Protein AF-A0AAE8SX79-F1 (afdb_monomer)

Sequence (247 aa):
MSHLAAHLEQISYSCEGINSLPFPPPKIFTNALLSNHDITSLLRDTEPHERALFSVPPPPPPPSAPQPSPSSTRPSTRRQTVFNVSSGEVTTGAPTSRAAPRRNAAVAAVLGGEMHERIQRGEGRGGEVDVEVLLQGAEKLCGVYELPGALRRVAELRRRRGEIEGRMEYFEEKVREQGEMLEAMNNDWKEDEYDDEGEGQEVEAGVVTEEQLRAEEEEVRELERRKRELQERLRAMEKDLGGLMYM

Solvent-accessible surface area (backbone atoms only — not comparable to full-atom values): 15422 Å² total; per-residue (Å²): 118,68,70,61,52,53,52,51,50,53,50,50,54,50,50,53,52,62,70,67,51,85,70,80,69,85,60,66,64,70,55,51,73,73,69,72,67,59,63,57,79,80,58,57,80,77,48,74,37,58,42,32,73,80,45,80,77,78,78,77,78,74,79,79,68,82,81,79,78,96,78,82,92,79,91,76,91,66,90,78,87,76,81,84,81,66,85,95,56,94,71,80,72,79,84,81,69,93,70,70,77,71,81,58,50,28,55,31,58,70,59,31,63,69,56,39,49,54,53,54,55,17,72,39,99,86,39,77,64,62,62,64,64,50,49,54,46,51,53,60,46,40,75,75,51,80,52,92,65,47,69,58,51,47,54,52,50,53,52,52,48,54,55,49,51,58,50,47,54,54,48,52,53,51,50,50,54,51,48,53,52,50,50,52,49,55,49,52,59,48,54,56,59,62,56,64,72,69,69,75,72,81,73,75,82,64,85,80,47,76,68,58,53,53,53,50,54,53,51,50,53,52,50,51,50,54,48,48,56,51,50,53,52,48,54,52,51,50,53,55,51,51,58,62,75,77,106

pLDDT: mean 75.36, std 19.37, range [35.72, 98.06]

Mean predicted aligned error: 20.22 Å

Foldseek 3Di:
DVVVVVVVVVVVVVVCVVVPPPDPPPDPPVCVVVPDDDVCNVDPDQDPLSCQVVDQPDDDDPPDDPDDDDDDDDDDPDDDPDPPDDDDDNDPPDDDDPPDRPPCSSLCRQLPVVLVVLQVQQPPDDRPHDVVSVLVSQVSCCVVPPDPCSVVVSVVVVVVVVVVVVVVVVVVVVVVVVVVVVVVVVVVVVVVVVVVVVPPPPPPPDPQDPVNVVVVVVVVVVVVVVVVVVVVVVVVVVVVVVVVVVD

Structure (mmCIF, N/CA/C/O backbone):
data_AF-A0AAE8SX79-F1
#
_entry.id   AF-A0AAE8SX79-F1
#
loop_
_atom_site.group_PDB
_atom_site.id
_atom_site.type_symbol
_atom_site.label_atom_id
_atom_site.label_alt_id
_atom_site.label_comp_id
_atom_site.label_asym_id
_atom_site.label_entity_id
_atom_site.label_seq_id
_atom_site.pdbx_PDB_ins_code
_atom_site.Cartn_x
_atom_site.Cartn_y
_atom_site.Cartn_z
_atom_site.occupancy
_atom_site.B_iso_or_equiv
_atom_site.auth_seq_id
_atom_site.auth_comp_id
_atom_site.auth_asym_id
_atom_site.auth_atom_id
_atom_site.pdbx_PDB_model_num
ATOM 1 N N . MET A 1 1 ? -77.046 -18.968 53.479 1.00 59.12 1 MET A N 1
ATOM 2 C CA . MET A 1 1 ? -76.234 -19.502 52.359 1.00 59.12 1 MET A CA 1
ATOM 3 C C . MET A 1 1 ? -76.039 -18.497 51.217 1.00 59.12 1 MET A C 1
ATOM 5 O O . MET A 1 1 ? -75.026 -18.597 50.545 1.00 59.12 1 MET A O 1
ATOM 9 N N . SER A 1 2 ? -76.914 -17.495 51.030 1.00 73.00 2 SER A N 1
ATOM 10 C CA . SER A 1 2 ? -76.753 -16.457 49.988 1.00 73.00 2 SER A CA 1
ATOM 11 C C . SER A 1 2 ? -75.565 -15.504 50.209 1.00 73.00 2 SER A C 1
ATOM 13 O O . SER A 1 2 ? -74.863 -15.186 49.260 1.00 73.00 2 SER A O 1
ATOM 15 N N . HIS A 1 3 ? -75.284 -15.094 51.453 1.00 81.81 3 HIS A N 1
ATOM 16 C CA . HIS A 1 3 ? -74.162 -14.187 51.755 1.00 81.81 3 HIS A CA 1
ATOM 17 C C . HIS A 1 3 ? -72.780 -14.792 51.466 1.00 81.81 3 HIS A C 1
ATOM 19 O O . HIS A 1 3 ? -71.887 -14.093 51.005 1.00 81.81 3 HIS A O 1
ATOM 25 N N . LEU A 1 4 ? -72.606 -16.099 51.694 1.00 89.75 4 LEU A N 1
ATOM 26 C CA . LEU A 1 4 ? -71.351 -16.791 51.386 1.00 89.75 4 LEU A CA 1
ATOM 27 C C . LEU A 1 4 ? -71.113 -16.859 49.872 1.00 89.75 4 LEU A C 1
ATOM 29 O O . LEU A 1 4 ? -69.997 -16.626 49.422 1.00 89.75 4 LEU A O 1
ATOM 33 N N . ALA A 1 5 ? -72.166 -17.130 49.095 1.00 90.19 5 ALA A N 1
ATOM 34 C CA . ALA A 1 5 ? -72.090 -17.157 47.638 1.00 90.19 5 ALA A CA 1
ATOM 35 C C . ALA A 1 5 ? -71.676 -15.790 47.066 1.00 90.19 5 ALA A C 1
ATOM 37 O O . ALA A 1 5 ? -70.766 -15.737 46.248 1.00 90.19 5 ALA A O 1
ATOM 38 N N . ALA A 1 6 ? -72.248 -14.693 47.577 1.00 90.50 6 ALA A N 1
ATOM 39 C CA . ALA A 1 6 ? -71.885 -13.337 47.157 1.00 90.50 6 ALA A CA 1
ATOM 40 C C . ALA A 1 6 ? -70.406 -12.998 47.436 1.00 90.50 6 ALA A C 1
ATOM 42 O O . ALA A 1 6 ? -69.738 -12.389 46.604 1.00 90.50 6 ALA A O 1
ATOM 43 N N . HIS A 1 7 ? -69.862 -13.421 48.583 1.00 92.94 7 HIS A N 1
ATOM 44 C CA . HIS A 1 7 ? -68.442 -13.213 48.884 1.00 92.94 7 HIS A CA 1
ATOM 45 C C . HIS A 1 7 ? -67.520 -14.060 48.002 1.00 92.94 7 HIS A C 1
ATOM 47 O O . HIS A 1 7 ? -66.479 -13.568 47.571 1.00 92.94 7 HIS A O 1
ATOM 53 N N . LEU A 1 8 ? -67.893 -15.305 47.700 1.00 94.12 8 LEU A N 1
ATOM 54 C CA . LEU A 1 8 ? -67.122 -16.154 46.787 1.00 94.12 8 LEU A CA 1
ATOM 55 C C . LEU A 1 8 ? -67.129 -15.601 45.358 1.00 94.12 8 LEU A C 1
ATOM 57 O O . LEU A 1 8 ? -66.086 -15.581 44.707 1.00 94.12 8 LEU A O 1
ATOM 61 N 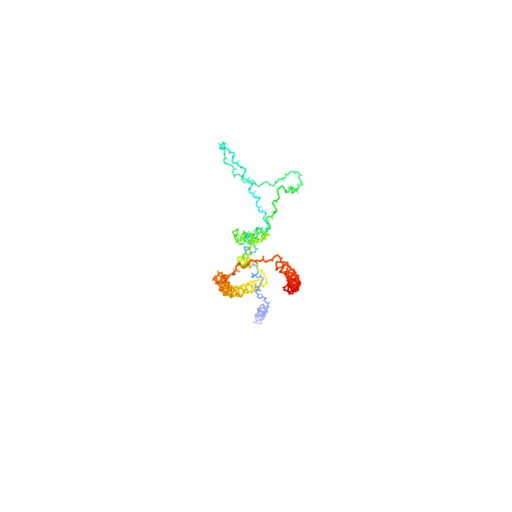N . GLU A 1 9 ? -68.269 -15.084 44.905 1.00 93.62 9 GLU A N 1
ATOM 62 C CA . GLU A 1 9 ? -68.398 -14.418 43.610 1.00 93.62 9 GLU A CA 1
ATOM 63 C C . GLU A 1 9 ? -67.521 -13.157 43.551 1.00 93.62 9 GLU A C 1
ATOM 65 O O . GLU A 1 9 ? -66.731 -12.994 42.621 1.00 93.62 9 GLU A O 1
ATOM 70 N N . GLN A 1 10 ? -67.529 -12.331 44.602 1.00 94.62 10 GLN A N 1
ATOM 71 C CA . GLN A 1 10 ? -66.673 -11.145 44.694 1.00 94.62 10 GLN A CA 1
ATOM 72 C C . GLN A 1 10 ? -65.171 -11.479 44.710 1.00 94.62 10 GLN A C 1
ATOM 74 O O . GLN A 1 10 ? -64.371 -10.773 44.087 1.00 94.62 10 GLN A O 1
ATOM 79 N N . ILE A 1 11 ? -64.772 -12.557 45.392 1.00 94.56 11 ILE A N 1
ATOM 80 C CA . ILE A 1 11 ? -63.385 -13.043 45.385 1.00 94.56 11 ILE A CA 1
ATOM 81 C C . ILE A 1 11 ? -63.000 -13.523 43.983 1.00 94.56 11 ILE A C 1
ATOM 83 O O . ILE A 1 11 ? -61.919 -13.177 43.504 1.00 94.56 11 ILE A O 1
ATOM 87 N N . SER A 1 12 ? -63.882 -14.266 43.307 1.00 94.94 12 SER A N 1
ATOM 88 C CA . SER A 1 12 ? -63.628 -14.752 41.946 1.00 94.94 12 SER A CA 1
ATOM 89 C C . SER A 1 12 ? -63.461 -13.601 40.952 1.00 94.94 12 SER A C 1
ATOM 91 O O . SER A 1 12 ? -62.469 -13.565 40.225 1.00 94.94 12 SER A O 1
ATOM 93 N N . TYR A 1 13 ? -64.335 -12.593 41.030 1.00 95.06 13 TYR A N 1
ATOM 94 C CA . TYR A 1 13 ? -64.279 -11.395 40.198 1.00 95.06 13 TYR A CA 1
ATOM 95 C C . TYR A 1 13 ? -62.992 -10.593 40.441 1.00 95.06 13 TYR A C 1
ATOM 97 O O . TYR A 1 13 ? -62.365 -10.092 39.510 1.00 95.06 13 TYR A O 1
ATOM 105 N N . SER A 1 14 ? -62.549 -10.514 41.698 1.00 93.56 14 SER A N 1
ATOM 106 C CA . SER A 1 14 ? -61.302 -9.830 42.058 1.00 93.56 14 SER A CA 1
ATOM 107 C C . SER A 1 14 ? -60.067 -10.595 41.568 1.00 93.56 14 SER A C 1
ATOM 109 O O . SER A 1 14 ? -59.122 -9.977 41.086 1.00 93.56 14 SER A O 1
ATOM 111 N N . CYS A 1 15 ? -60.067 -11.931 41.646 1.00 94.12 15 CYS A N 1
ATOM 112 C CA . CYS A 1 15 ? -58.987 -12.771 41.114 1.00 94.12 15 CYS A CA 1
ATOM 113 C C . CYS A 1 15 ? -58.870 -12.666 39.591 1.00 94.12 15 CYS A C 1
ATOM 115 O O . CYS A 1 15 ? -57.763 -12.537 39.073 1.00 94.12 15 CYS A O 1
ATOM 117 N N . GLU A 1 16 ? -59.992 -12.695 38.874 1.00 93.62 16 GLU A N 1
ATOM 118 C CA . GLU A 1 16 ? -60.006 -12.536 37.419 1.00 93.62 16 GLU A CA 1
ATOM 119 C C . GLU A 1 16 ? -59.581 -11.117 37.013 1.00 93.62 16 GLU A C 1
ATOM 121 O O . GLU A 1 16 ? -58.775 -10.944 36.097 1.00 93.62 16 GLU A O 1
ATOM 126 N N . GLY A 1 17 ? -60.001 -10.102 37.775 1.00 93.88 17 GLY A N 1
ATOM 127 C CA . GLY A 1 17 ? -59.513 -8.732 37.639 1.00 93.88 17 GLY A CA 1
ATOM 128 C C . GLY A 1 17 ? -57.995 -8.624 37.811 1.00 93.88 17 GLY A C 1
ATOM 129 O O . GLY A 1 17 ? -57.333 -8.047 36.959 1.00 93.88 17 GLY A O 1
ATOM 130 N N . ILE A 1 18 ? -57.421 -9.224 38.859 1.00 90.75 18 ILE A N 1
ATOM 131 C CA . ILE A 1 18 ? -55.971 -9.167 39.123 1.00 90.75 18 ILE A CA 1
ATOM 132 C C . ILE A 1 18 ? -55.174 -9.948 38.070 1.00 90.75 18 ILE A C 1
ATOM 134 O O . ILE A 1 18 ? -54.132 -9.470 37.624 1.00 90.75 18 ILE A O 1
ATOM 138 N N . ASN A 1 19 ? -55.661 -11.115 37.642 1.00 89.88 19 ASN A N 1
ATOM 139 C CA . ASN A 1 19 ? -54.987 -11.929 36.626 1.00 89.88 19 ASN A CA 1
ATOM 140 C C . ASN A 1 19 ? -55.077 -11.330 35.217 1.00 89.88 19 ASN A C 1
ATOM 142 O O . ASN A 1 19 ? -54.188 -11.560 34.402 1.00 89.88 19 ASN A O 1
ATOM 146 N N . SER A 1 20 ? -56.139 -10.577 34.919 1.00 90.38 20 SER A N 1
ATOM 147 C CA . SER A 1 20 ? -56.319 -9.908 33.623 1.00 90.38 20 SER A CA 1
ATOM 148 C C . SER A 1 20 ? -55.603 -8.559 33.528 1.00 90.38 20 SER A C 1
ATOM 150 O O . SER A 1 20 ? -55.552 -7.978 32.440 1.00 90.38 20 SER A O 1
ATOM 152 N N . LEU A 1 21 ? -55.018 -8.060 34.627 1.00 89.25 21 LEU A N 1
ATOM 153 C CA . LEU A 1 21 ? -54.196 -6.856 34.584 1.00 89.25 21 LEU A CA 1
ATOM 154 C C . LEU A 1 21 ? -52.996 -7.090 33.652 1.00 89.25 21 LEU A C 1
ATOM 156 O O . LEU A 1 21 ? -52.201 -8.005 33.885 1.00 89.25 21 LEU A O 1
ATOM 160 N N . PRO A 1 22 ? -52.822 -6.260 32.609 1.00 85.31 22 PRO A N 1
ATOM 161 C CA . PRO A 1 22 ? -51.704 -6.384 31.690 1.00 85.31 22 PRO A CA 1
ATOM 162 C C . PRO A 1 22 ? -50.429 -5.891 32.379 1.00 85.31 22 PRO A C 1
ATOM 164 O O . PRO A 1 22 ? -50.017 -4.740 32.223 1.00 85.31 22 PRO A O 1
ATOM 167 N N . PHE A 1 23 ? -49.792 -6.765 33.157 1.00 82.88 23 PHE A N 1
ATOM 168 C CA . PHE A 1 23 ? -48.452 -6.508 33.659 1.00 82.88 23 PHE A CA 1
ATOM 169 C C . PHE A 1 23 ? -47.477 -6.578 32.482 1.00 82.88 23 PHE A C 1
ATOM 171 O O . PHE A 1 23 ? -47.365 -7.629 31.845 1.00 82.88 23 PHE A O 1
ATOM 178 N N . PRO A 1 24 ? -46.773 -5.480 32.153 1.00 78.19 24 PRO A N 1
ATOM 179 C CA . PRO A 1 24 ? -45.772 -5.530 31.106 1.00 78.19 24 PRO A CA 1
ATOM 180 C C . PRO A 1 24 ? -44.694 -6.536 31.536 1.00 78.19 24 PRO A C 1
ATOM 182 O O . PRO A 1 24 ? -44.108 -6.358 32.609 1.00 78.19 24 PRO A O 1
ATOM 185 N N . PRO A 1 25 ? -44.421 -7.590 30.743 1.00 77.00 25 PRO A N 1
ATOM 186 C CA . PRO A 1 25 ? -43.339 -8.510 31.056 1.00 77.00 25 PRO A CA 1
ATOM 187 C C . PRO A 1 25 ? -42.023 -7.726 31.137 1.00 77.00 25 PRO A C 1
ATOM 189 O O . PRO A 1 25 ? -41.903 -6.665 30.506 1.00 77.00 25 PRO A O 1
ATOM 192 N N . PRO A 1 26 ? -41.030 -8.216 31.899 1.00 72.81 26 PRO A N 1
ATOM 193 C CA . PRO A 1 26 ? -39.744 -7.545 32.013 1.00 72.81 26 PRO A CA 1
ATOM 194 C C . PRO A 1 26 ? -39.183 -7.290 30.611 1.00 72.81 26 PRO A C 1
ATOM 196 O O . PRO A 1 26 ? -38.869 -8.215 29.862 1.00 72.81 26 PRO A O 1
ATOM 199 N N . LYS A 1 27 ? -39.109 -6.009 30.233 1.00 68.00 27 LYS A N 1
ATOM 200 C CA . LYS A 1 27 ? -38.608 -5.598 28.923 1.00 68.00 27 LYS A CA 1
ATOM 201 C C . LYS A 1 27 ? -37.127 -5.956 28.863 1.00 68.00 27 LYS A C 1
ATOM 203 O O . LYS A 1 27 ? -36.316 -5.388 29.596 1.00 68.00 27 LYS A O 1
ATOM 208 N N . ILE A 1 28 ? -36.805 -6.893 27.975 1.00 64.25 28 ILE A N 1
ATOM 209 C CA . ILE A 1 28 ? -35.481 -7.506 27.793 1.00 64.25 28 ILE A CA 1
ATOM 210 C C . ILE A 1 28 ? -34.380 -6.438 27.676 1.00 64.25 28 ILE A C 1
ATOM 212 O O . ILE A 1 28 ? -33.298 -6.595 28.229 1.00 64.25 28 ILE A O 1
ATOM 216 N N . PHE A 1 29 ? -34.679 -5.304 27.038 1.00 54.69 29 PHE A N 1
ATOM 217 C CA . PHE A 1 29 ? -33.693 -4.265 26.746 1.00 54.69 29 PHE A CA 1
ATOM 218 C C . PHE A 1 29 ? -33.236 -3.454 27.966 1.00 54.69 29 PHE A C 1
ATOM 220 O O . PHE A 1 29 ? -32.054 -3.145 28.070 1.00 54.69 29 PHE A O 1
ATOM 227 N N . THR A 1 30 ? -34.121 -3.135 28.917 1.00 58.03 30 THR A N 1
ATOM 228 C CA . THR A 1 30 ? -33.761 -2.287 30.072 1.00 58.03 30 THR A CA 1
ATOM 229 C C . THR A 1 30 ? -32.885 -3.006 31.097 1.00 58.03 30 THR A C 1
ATOM 231 O O . THR A 1 30 ? -31.986 -2.387 31.653 1.00 58.03 30 THR A O 1
ATOM 234 N N . ASN A 1 31 ? -33.095 -4.311 31.309 1.00 54.28 31 ASN A N 1
ATOM 235 C CA . ASN A 1 31 ? -32.227 -5.105 32.187 1.00 54.28 31 ASN A CA 1
ATOM 236 C C . ASN A 1 31 ? -30.945 -5.564 31.476 1.00 54.28 31 ASN A C 1
ATOM 238 O O . ASN A 1 31 ? -29.902 -5.627 32.113 1.00 54.28 31 ASN A O 1
ATOM 242 N N . ALA A 1 32 ? -30.972 -5.833 30.164 1.00 57.31 32 ALA A N 1
ATOM 243 C CA . ALA A 1 32 ? -29.773 -6.258 29.436 1.00 57.31 32 ALA A CA 1
ATOM 244 C C . ALA A 1 32 ? -28.730 -5.137 29.276 1.00 57.31 32 ALA A C 1
ATOM 246 O O . ALA A 1 32 ? -27.542 -5.405 29.437 1.00 57.31 32 ALA A O 1
ATOM 247 N N . LEU A 1 33 ? -29.163 -3.889 29.037 1.00 55.53 33 LEU A N 1
ATOM 248 C CA . LEU A 1 33 ? -28.267 -2.725 28.917 1.00 55.53 33 LEU A CA 1
ATOM 249 C C . LEU A 1 33 ? -27.561 -2.359 30.231 1.00 55.53 33 LEU A C 1
ATOM 251 O O . LEU A 1 33 ? -26.496 -1.752 30.202 1.00 55.53 33 LEU A O 1
ATOM 255 N N . LEU A 1 34 ? -28.144 -2.715 31.380 1.00 58.06 34 LEU A N 1
ATOM 256 C CA . LEU A 1 34 ? -27.577 -2.422 32.701 1.00 58.06 34 LEU A CA 1
ATOM 257 C C . LEU A 1 34 ? -26.874 -3.628 33.346 1.00 58.06 34 LEU A C 1
ATOM 259 O O . LEU A 1 34 ? -26.153 -3.443 34.321 1.00 58.06 34 LEU A O 1
ATOM 263 N N . SER A 1 35 ? -27.073 -4.848 32.831 1.00 59.47 35 SER A N 1
ATOM 264 C CA . SER A 1 35 ? -26.588 -6.080 33.471 1.00 59.47 35 SER A CA 1
ATOM 265 C C . SER A 1 35 ? -25.294 -6.651 32.883 1.00 59.47 35 SER A C 1
ATOM 267 O O . SER A 1 35 ? -24.649 -7.412 33.594 1.00 59.47 35 SER A O 1
ATOM 269 N N . ASN A 1 36 ? -24.916 -6.363 31.628 1.00 59.34 36 ASN A N 1
ATOM 270 C CA . ASN A 1 36 ? -23.806 -7.077 30.963 1.00 59.34 36 ASN A CA 1
ATOM 271 C C . ASN A 1 36 ? -22.916 -6.184 30.083 1.00 59.34 36 ASN A C 1
ATOM 273 O O . ASN A 1 36 ? -22.538 -6.571 28.978 1.00 59.34 36 ASN A O 1
ATOM 277 N N . HIS A 1 37 ? -22.571 -4.986 30.544 1.00 58.22 37 HIS A N 1
ATOM 278 C CA . HIS A 1 37 ? -21.369 -4.333 30.034 1.00 58.22 37 HIS A CA 1
ATOM 279 C C . HIS A 1 37 ? -20.317 -4.427 31.125 1.00 58.22 37 HIS A C 1
ATOM 281 O O . HIS A 1 37 ? -20.379 -3.697 32.114 1.00 58.22 37 HIS A O 1
ATOM 287 N N . ASP A 1 38 ? -19.364 -5.345 30.961 1.00 60.38 38 ASP A N 1
ATOM 288 C CA . ASP A 1 38 ? -18.160 -5.320 31.778 1.00 60.38 38 ASP A CA 1
ATOM 289 C C . ASP A 1 38 ? -17.549 -3.926 31.619 1.00 60.38 38 ASP A C 1
ATOM 291 O O . ASP A 1 38 ? -17.307 -3.476 30.497 1.00 60.38 38 ASP A O 1
ATOM 295 N N . ILE A 1 39 ? -17.327 -3.213 32.725 1.00 64.19 39 ILE A N 1
ATOM 296 C CA . ILE A 1 39 ? -16.761 -1.852 32.715 1.00 64.19 39 ILE A CA 1
ATOM 297 C C . ILE A 1 39 ? -15.445 -1.815 31.922 1.00 64.19 39 ILE A C 1
ATOM 299 O O . ILE A 1 39 ? -15.135 -0.804 31.308 1.00 64.19 39 ILE A O 1
ATOM 303 N N . THR A 1 40 ? -14.720 -2.932 31.854 1.00 60.25 40 THR A N 1
ATOM 304 C CA . THR A 1 40 ? -13.499 -3.126 31.059 1.00 60.25 40 THR A CA 1
ATOM 305 C C . THR A 1 40 ? -13.716 -3.074 29.540 1.00 60.25 40 THR A C 1
ATOM 307 O O . THR A 1 40 ? -12.783 -2.750 28.813 1.00 60.25 40 THR A O 1
ATOM 310 N N . SER A 1 41 ? -14.925 -3.356 29.040 1.00 66.31 41 SER A N 1
ATOM 311 C CA . SER A 1 41 ? -15.281 -3.185 27.620 1.00 66.31 41 SER A CA 1
ATOM 312 C C . SER A 1 41 ? -15.507 -1.715 27.247 1.00 66.31 41 SER A C 1
ATOM 314 O O . SER A 1 41 ? -15.235 -1.316 26.118 1.00 66.31 41 SER A O 1
ATOM 316 N N . LEU A 1 42 ? -15.960 -0.899 28.205 1.00 69.12 42 LEU A N 1
ATOM 317 C CA . LEU A 1 42 ? -16.191 0.539 28.036 1.00 69.12 42 LEU A CA 1
ATOM 318 C C . LEU A 1 42 ? -14.939 1.370 28.365 1.00 69.12 42 LEU A C 1
ATOM 320 O O . LEU A 1 42 ? -14.636 2.351 27.692 1.00 69.12 42 LEU A O 1
ATOM 324 N N . LEU A 1 43 ? -14.209 0.960 29.401 1.00 71.38 43 LEU A N 1
ATOM 325 C CA . LEU A 1 43 ?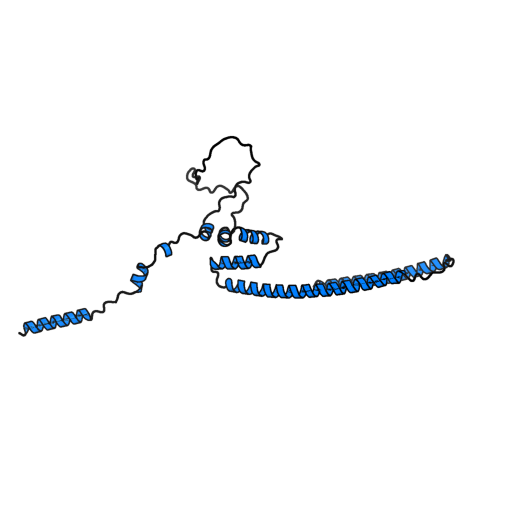 -12.944 1.515 29.864 1.00 71.38 43 LEU A CA 1
ATOM 326 C C . LEU A 1 43 ? -11.866 0.447 29.684 1.00 71.38 43 LEU A C 1
ATOM 328 O O . LEU A 1 43 ? -11.438 -0.201 30.641 1.00 71.38 43 LEU A O 1
ATOM 332 N N . ARG A 1 44 ? -11.448 0.245 28.435 1.00 78.00 44 ARG A N 1
ATOM 333 C CA . ARG A 1 44 ? -10.243 -0.532 28.146 1.00 78.00 44 ARG A CA 1
ATOM 334 C C . ARG A 1 44 ? -9.009 0.314 28.439 1.00 78.00 44 ARG A C 1
ATOM 336 O O . ARG A 1 44 ? -9.007 1.524 28.200 1.00 78.00 44 ARG A O 1
ATOM 343 N N . ASP A 1 45 ? -7.953 -0.323 28.934 1.00 80.19 45 ASP A N 1
ATOM 344 C CA . ASP A 1 45 ? -6.642 0.315 28.965 1.00 80.19 45 ASP A CA 1
ATOM 345 C C . ASP A 1 45 ? -6.263 0.737 27.545 1.00 80.19 45 ASP A C 1
ATOM 347 O O . ASP A 1 45 ? -6.426 -0.029 26.596 1.00 80.19 45 ASP A O 1
ATOM 351 N N . THR A 1 46 ? -5.736 1.954 27.409 1.00 81.19 46 THR A N 1
ATOM 352 C CA . THR A 1 46 ? -5.287 2.470 26.111 1.00 81.19 46 THR A CA 1
ATOM 353 C C . THR A 1 46 ? -4.237 1.545 25.512 1.00 81.19 46 THR A C 1
ATOM 355 O O . THR A 1 46 ? -3.260 1.187 26.186 1.00 81.19 46 THR A O 1
ATOM 358 N N . GLU A 1 47 ? -4.413 1.168 24.251 1.00 85.06 47 GLU A N 1
ATOM 359 C CA . GLU A 1 47 ? -3.453 0.320 23.547 1.00 85.06 47 GLU A CA 1
ATOM 360 C C . GLU A 1 47 ? -2.158 1.108 23.250 1.00 85.06 47 GLU A C 1
ATOM 362 O O . GLU A 1 47 ? -2.178 2.341 23.192 1.00 85.06 47 GLU A O 1
ATOM 367 N N . PRO A 1 48 ? -0.989 0.460 23.067 1.00 84.25 48 PRO A N 1
ATOM 368 C CA . PRO A 1 48 ? 0.288 1.163 22.883 1.00 84.25 48 PRO A CA 1
ATOM 369 C C . PRO A 1 48 ? 0.280 2.207 21.756 1.00 84.25 48 PRO A C 1
ATOM 371 O O . PRO A 1 48 ? 0.898 3.265 21.884 1.00 84.25 48 PRO A O 1
ATOM 374 N N . HIS A 1 49 ? -0.444 1.934 20.670 1.00 84.44 49 HIS A N 1
ATOM 375 C CA . HIS A 1 49 ? -0.583 2.854 19.546 1.00 84.44 49 HIS A CA 1
ATOM 376 C C . HIS A 1 49 ? -1.539 4.023 19.835 1.00 84.44 49 HIS A C 1
ATOM 378 O O . HIS A 1 49 ? -1.303 5.121 19.336 1.00 84.44 49 HIS A O 1
ATOM 384 N N . GLU A 1 50 ? -2.560 3.827 20.675 1.00 86.25 50 GLU A N 1
ATOM 385 C CA . GLU A 1 50 ? -3.447 4.896 21.155 1.00 86.25 50 GLU A CA 1
ATOM 386 C C . GLU A 1 50 ? -2.705 5.798 22.146 1.00 86.25 50 GLU A C 1
ATOM 388 O O . GLU A 1 50 ? -2.779 7.024 22.067 1.00 86.25 50 GLU A O 1
ATOM 393 N N . ARG A 1 51 ? -1.899 5.203 23.039 1.00 85.56 51 ARG A N 1
ATOM 394 C CA . ARG A 1 51 ? -1.017 5.948 23.953 1.00 85.56 51 ARG A CA 1
ATOM 395 C C . ARG A 1 51 ? -0.074 6.863 23.188 1.00 85.56 51 ARG A C 1
ATOM 397 O O . ARG A 1 51 ? 0.155 7.986 23.619 1.00 85.56 51 ARG A O 1
ATOM 404 N N . ALA A 1 52 ? 0.445 6.413 22.049 1.00 84.19 52 ALA A N 1
ATOM 405 C CA . ALA A 1 52 ? 1.347 7.197 21.214 1.00 84.19 52 ALA A CA 1
ATOM 406 C C . ALA A 1 52 ? 0.681 8.409 20.526 1.00 84.19 52 ALA A C 1
ATOM 408 O O . ALA A 1 52 ? 1.401 9.298 20.076 1.00 84.19 52 ALA A O 1
ATOM 409 N N . LEU A 1 53 ? -0.656 8.481 20.456 1.00 83.00 53 LEU A N 1
ATOM 410 C CA . LEU A 1 53 ? -1.367 9.669 19.956 1.00 83.00 53 LEU A CA 1
ATOM 411 C C . LEU A 1 53 ? -1.360 10.821 20.969 1.00 83.00 53 LEU A C 1
ATOM 413 O O . LEU A 1 53 ? -1.346 11.985 20.575 1.00 83.00 53 LEU A O 1
ATOM 417 N N . PHE A 1 54 ? -1.358 10.499 22.266 1.00 80.31 54 PHE A N 1
ATOM 418 C CA . PHE A 1 54 ? -1.500 11.478 23.352 1.00 80.31 54 PHE A CA 1
ATOM 419 C C . PHE A 1 54 ? -0.274 11.556 24.275 1.00 80.31 54 PHE A C 1
ATOM 421 O O . PHE A 1 54 ? -0.218 12.401 25.167 1.00 80.31 54 PHE A O 1
ATOM 428 N N . SER A 1 55 ? 0.721 10.691 24.068 1.00 76.81 55 SER A N 1
ATOM 429 C CA . SER A 1 55 ? 1.997 10.694 24.778 1.00 76.81 55 SER A CA 1
ATOM 430 C C . SER A 1 55 ? 3.085 11.301 23.901 1.00 76.81 55 SER A C 1
ATOM 432 O O . SER A 1 55 ? 3.288 10.896 22.758 1.00 76.81 55 SER A O 1
ATOM 434 N N . VAL A 1 56 ? 3.813 12.270 24.451 1.00 72.06 56 VAL A N 1
ATOM 435 C CA . VAL A 1 56 ? 4.988 12.837 23.790 1.00 72.06 56 VAL A CA 1
ATOM 436 C C . VAL A 1 56 ? 6.155 11.865 23.989 1.00 72.06 56 VAL A C 1
ATOM 438 O O . VAL A 1 56 ? 6.515 11.597 25.140 1.00 72.06 56 VAL A O 1
ATOM 441 N N . PRO A 1 57 ? 6.759 11.318 22.916 1.00 66.06 57 PRO A N 1
ATOM 442 C CA . PRO A 1 57 ? 7.915 10.445 23.057 1.00 66.06 57 PRO A CA 1
ATOM 443 C C . PRO A 1 57 ? 9.062 11.192 23.758 1.00 66.06 57 PRO A C 1
ATOM 445 O O . PRO A 1 57 ? 9.263 12.382 23.488 1.00 66.06 57 PRO A O 1
ATOM 448 N N . PRO A 1 58 ? 9.818 10.524 24.653 1.00 66.31 58 PRO A N 1
ATOM 449 C CA . PRO A 1 58 ? 10.931 11.159 25.347 1.00 66.31 58 PRO A CA 1
ATOM 450 C C . PRO A 1 58 ? 11.952 11.691 24.329 1.00 66.31 58 PRO A C 1
ATOM 452 O O . PRO A 1 58 ? 12.153 11.059 23.283 1.00 66.31 58 PRO A O 1
ATOM 455 N N . PRO A 1 59 ? 12.593 12.845 24.603 1.00 62.84 59 PRO A N 1
ATOM 456 C CA . PRO A 1 59 ? 13.608 13.384 23.712 1.00 62.84 59 PRO A CA 1
ATOM 457 C C . PRO A 1 59 ? 14.721 12.346 23.515 1.00 62.84 59 PRO A C 1
ATOM 459 O O . PRO A 1 59 ? 15.036 11.605 24.455 1.00 62.84 59 PRO A O 1
ATOM 462 N N . PRO A 1 60 ? 15.308 12.257 22.306 1.00 63.12 60 PRO A N 1
ATOM 463 C CA . PRO A 1 60 ? 16.423 11.354 22.074 1.00 63.12 60 PRO A CA 1
ATOM 464 C C . PRO A 1 60 ? 17.532 11.655 23.090 1.00 63.12 60 PRO A C 1
ATOM 466 O O . PRO A 1 60 ? 17.736 12.827 23.430 1.00 63.12 60 PRO A O 1
ATOM 469 N N . PRO A 1 61 ? 18.240 10.624 23.590 1.00 61.75 61 PRO A N 1
ATOM 470 C CA . PRO A 1 61 ? 19.384 10.861 24.451 1.00 61.75 61 PRO A CA 1
ATOM 471 C C . PRO A 1 61 ? 20.340 11.813 23.720 1.00 61.75 61 PRO A C 1
ATOM 473 O O . PRO A 1 61 ? 20.532 11.656 22.507 1.00 61.75 61 PRO A O 1
ATOM 476 N N . PRO A 1 62 ? 20.893 12.827 24.412 1.00 61.69 62 PRO A N 1
ATOM 477 C CA . PRO A 1 62 ? 21.850 13.731 23.793 1.00 61.69 62 PRO A CA 1
ATOM 478 C C . PRO A 1 62 ? 22.966 12.895 23.155 1.00 61.69 62 PRO A C 1
ATOM 480 O O . PRO A 1 62 ? 23.351 11.877 23.741 1.00 61.69 62 PRO A O 1
ATOM 483 N N . PRO A 1 63 ? 23.464 13.278 21.962 1.00 54.03 63 PRO A N 1
ATOM 484 C CA . PRO A 1 63 ? 24.558 12.559 21.331 1.00 54.03 63 PRO A CA 1
ATOM 485 C C . PRO A 1 63 ? 25.692 12.487 22.344 1.00 54.03 63 PRO A C 1
ATOM 487 O O . PRO A 1 63 ? 26.139 13.522 22.841 1.00 54.03 63 PRO A O 1
ATOM 490 N N . SER A 1 64 ? 26.079 11.263 22.705 1.00 51.50 64 SER A N 1
ATOM 491 C CA . SER A 1 64 ? 27.160 11.001 23.641 1.00 51.50 64 SER A CA 1
ATOM 492 C C . SER A 1 64 ? 28.370 11.812 23.201 1.00 51.50 64 SER A C 1
ATOM 494 O O . SER A 1 64 ? 29.010 11.494 22.199 1.00 51.50 64 SER A O 1
ATOM 496 N N . ALA A 1 65 ? 28.661 12.885 23.936 1.00 47.03 65 ALA A N 1
ATOM 497 C CA . ALA A 1 65 ? 29.956 13.525 23.859 1.00 47.03 65 ALA A CA 1
ATOM 498 C C . ALA A 1 65 ? 31.017 12.431 24.090 1.00 47.03 65 ALA A C 1
ATOM 500 O O . ALA A 1 65 ? 30.774 11.517 24.892 1.00 47.03 65 ALA A O 1
ATOM 501 N N . PRO A 1 66 ? 32.151 12.466 23.370 1.00 45.53 66 PRO A N 1
ATOM 502 C CA . PRO A 1 66 ? 33.204 11.473 23.528 1.00 45.53 66 PRO A CA 1
ATOM 503 C C . PRO A 1 66 ? 33.566 11.330 25.009 1.00 45.53 66 PRO A C 1
ATOM 505 O O . PRO A 1 66 ? 33.670 12.319 25.734 1.00 45.53 66 PRO A O 1
ATOM 508 N N . GLN A 1 67 ? 33.666 10.073 25.443 1.00 43.66 67 GLN A N 1
ATOM 509 C CA . GLN A 1 67 ? 33.799 9.662 26.837 1.00 43.66 67 GLN A CA 1
ATOM 510 C C . GLN A 1 67 ? 34.792 10.527 27.629 1.00 43.66 67 GLN A C 1
ATOM 512 O O . GLN A 1 67 ? 35.963 10.593 27.248 1.00 43.66 67 GLN A O 1
ATOM 517 N N . PRO A 1 68 ? 34.397 11.108 28.775 1.00 40.84 68 PRO A N 1
ATOM 518 C CA . PRO A 1 68 ? 35.352 11.438 29.810 1.00 40.84 68 PRO A CA 1
ATOM 519 C C . PRO A 1 68 ? 35.642 10.180 30.644 1.00 40.84 68 PRO A C 1
ATOM 521 O O . PRO A 1 68 ? 34.759 9.387 30.971 1.00 40.84 68 PRO A O 1
ATOM 524 N N . SER A 1 69 ? 36.924 10.010 30.936 1.00 37.38 69 SER A N 1
ATOM 525 C CA . SER A 1 69 ? 37.590 8.937 31.674 1.00 37.38 69 SER A CA 1
ATOM 526 C C . SER A 1 69 ? 36.914 8.509 32.996 1.00 37.38 69 SER A C 1
ATOM 528 O O . SER A 1 69 ? 36.222 9.298 33.643 1.00 37.38 69 SER A O 1
ATOM 530 N N . PRO A 1 70 ? 37.128 7.253 33.446 1.00 44.44 70 PRO A N 1
ATOM 531 C CA . PRO A 1 70 ? 36.381 6.668 34.552 1.00 44.44 70 PRO A CA 1
ATOM 532 C C . PRO A 1 70 ? 36.909 7.156 35.902 1.00 44.44 70 PRO A C 1
ATOM 534 O O . PRO A 1 70 ? 37.926 6.679 36.401 1.00 44.44 70 PRO A O 1
ATOM 537 N N . SER A 1 71 ? 36.180 8.060 36.549 1.00 41.22 71 SER A N 1
ATOM 538 C CA . SER A 1 71 ? 36.262 8.200 38.004 1.00 41.22 71 SER A CA 1
ATOM 539 C C . SER A 1 71 ? 34.949 8.719 38.586 1.00 41.22 71 SER A C 1
ATOM 541 O O . SER A 1 71 ? 34.349 9.658 38.075 1.00 41.22 71 SER A O 1
ATOM 543 N N . SER A 1 72 ? 34.557 8.097 39.699 1.00 35.72 72 SER A N 1
ATOM 544 C CA . SER A 1 72 ? 33.455 8.451 40.603 1.00 35.72 72 SER A CA 1
ATOM 545 C C . SER A 1 72 ? 32.096 7.765 40.373 1.00 35.72 72 SER A C 1
ATOM 547 O O . SER A 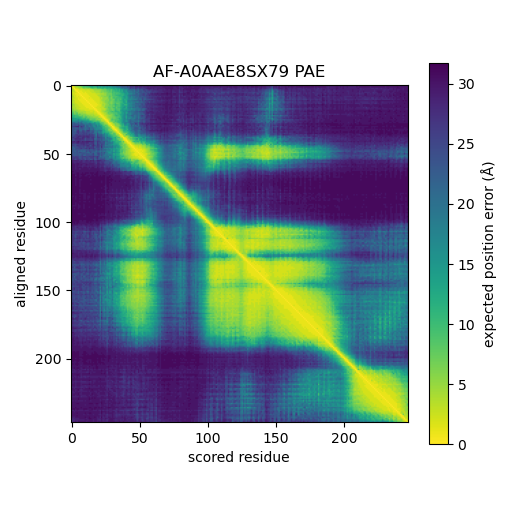1 72 ? 31.171 8.257 39.738 1.00 35.72 72 SER A O 1
ATOM 549 N N . THR A 1 73 ? 32.002 6.588 40.991 1.00 44.72 73 THR A N 1
ATOM 550 C CA . THR A 1 73 ? 30.870 6.046 41.766 1.00 44.72 73 THR A CA 1
ATOM 551 C C . THR A 1 73 ? 29.616 6.923 41.956 1.00 44.72 73 THR A C 1
ATOM 553 O O . THR A 1 73 ? 29.666 7.899 42.704 1.00 44.72 73 THR A O 1
ATOM 556 N N . ARG A 1 74 ? 28.454 6.451 41.463 1.00 41.31 74 ARG A N 1
ATOM 557 C CA . ARG A 1 74 ? 27.252 6.019 42.243 1.00 41.31 74 ARG A CA 1
ATOM 558 C C . ARG A 1 74 ? 26.016 5.836 41.329 1.00 41.31 74 ARG A C 1
ATOM 560 O O . ARG A 1 74 ? 25.793 6.671 40.458 1.00 41.31 74 ARG A O 1
ATOM 567 N N . PRO A 1 75 ? 25.164 4.812 41.547 1.00 49.47 75 PRO A N 1
ATOM 568 C CA . PRO A 1 75 ? 23.908 4.655 40.821 1.00 49.47 75 PRO A CA 1
ATOM 569 C C . PRO A 1 75 ? 22.787 5.420 41.540 1.00 49.47 75 PRO A C 1
ATOM 571 O O . PRO A 1 75 ? 22.520 5.191 42.717 1.00 49.47 75 PRO A O 1
ATOM 574 N N . SER A 1 76 ? 22.106 6.325 40.842 1.00 43.50 76 SER A N 1
ATOM 575 C CA . SER A 1 76 ? 20.870 6.939 41.339 1.00 43.50 76 SER A CA 1
ATOM 576 C C . SER A 1 76 ? 19.897 7.146 40.186 1.00 43.50 76 SER A C 1
ATOM 578 O O . SER A 1 76 ? 19.621 8.268 39.768 1.00 43.50 76 SER A O 1
ATOM 580 N N . THR A 1 77 ? 19.342 6.046 39.681 1.00 48.34 77 THR A N 1
ATOM 581 C CA . THR A 1 77 ? 18.214 6.068 38.743 1.00 48.34 77 THR A CA 1
ATOM 582 C C . THR A 1 77 ? 16.926 6.315 39.531 1.00 48.34 77 THR A C 1
ATOM 584 O O . THR A 1 77 ? 16.094 5.431 39.726 1.00 48.34 77 THR A O 1
ATOM 587 N N . ARG A 1 78 ? 16.789 7.535 40.059 1.00 45.94 78 ARG A N 1
ATOM 588 C CA . ARG A 1 78 ? 15.545 8.044 40.637 1.00 45.94 78 ARG A CA 1
ATOM 589 C C . ARG A 1 78 ? 14.715 8.606 39.483 1.00 45.94 78 ARG A C 1
ATOM 591 O O . ARG A 1 78 ? 15.148 9.537 38.815 1.00 45.94 78 ARG A O 1
ATOM 598 N N . ARG A 1 79 ? 13.528 8.029 39.259 1.00 53.88 79 ARG A N 1
ATOM 599 C CA . ARG A 1 79 ? 12.464 8.586 38.408 1.00 53.88 79 ARG A CA 1
ATOM 600 C C . ARG A 1 79 ? 12.342 10.089 38.667 1.00 53.88 79 ARG A C 1
ATOM 602 O O . ARG A 1 79 ? 11.928 10.485 39.753 1.00 53.88 79 ARG A O 1
ATOM 609 N N . GLN A 1 80 ? 12.697 10.904 37.683 1.00 44.00 80 GLN A N 1
ATOM 610 C CA . GLN A 1 80 ? 12.528 12.347 37.742 1.00 44.00 80 GLN A CA 1
ATOM 611 C C . GLN A 1 80 ? 11.494 12.752 36.693 1.00 44.00 80 GLN A C 1
ATOM 613 O O . GLN A 1 80 ? 11.816 13.077 35.558 1.00 44.00 80 GLN A O 1
ATOM 618 N N . THR A 1 81 ? 10.221 12.698 37.079 1.00 51.47 81 THR A N 1
ATOM 619 C CA . THR A 1 81 ? 9.167 13.481 36.431 1.00 51.47 81 THR A CA 1
ATOM 620 C C . THR A 1 81 ? 9.211 14.874 37.051 1.00 51.47 81 THR A C 1
ATOM 622 O O . THR A 1 81 ? 8.639 15.091 38.118 1.00 51.47 81 THR A O 1
ATOM 625 N N . VAL A 1 82 ? 9.936 15.807 36.437 1.00 42.03 82 VAL A N 1
ATOM 626 C CA . VAL A 1 82 ? 9.852 17.226 36.807 1.00 42.03 82 VAL A CA 1
ATOM 627 C C . VAL A 1 82 ? 8.852 17.918 35.890 1.00 42.03 82 VAL A C 1
ATOM 629 O O . VAL A 1 82 ? 9.169 18.286 34.765 1.00 42.03 82 VAL A O 1
ATOM 632 N N . PHE A 1 83 ? 7.632 18.106 36.392 1.00 43.47 83 PHE A N 1
ATOM 633 C CA . PHE A 1 83 ? 6.834 19.260 35.995 1.00 43.47 83 PHE A CA 1
ATOM 634 C C . PHE A 1 83 ? 7.456 20.465 36.698 1.00 43.47 83 PHE A C 1
ATOM 636 O O . PHE A 1 83 ? 7.439 20.550 37.926 1.00 43.47 83 PHE A O 1
ATOM 643 N N . ASN A 1 84 ? 8.088 21.351 35.933 1.00 44.81 84 ASN A N 1
ATOM 644 C CA . ASN A 1 84 ? 8.747 22.524 36.487 1.00 44.81 84 ASN A CA 1
ATOM 645 C C . ASN A 1 84 ? 7.675 23.579 36.799 1.00 44.81 84 ASN A C 1
ATOM 647 O O . ASN A 1 84 ? 7.230 24.297 35.909 1.00 44.81 84 ASN A O 1
ATOM 651 N N . VAL A 1 85 ? 7.217 23.627 38.051 1.00 40.81 85 VAL A N 1
ATOM 652 C CA . VAL A 1 85 ? 6.268 24.639 38.532 1.00 40.81 85 VAL A CA 1
ATOM 653 C C . VAL A 1 85 ? 7.046 25.666 39.345 1.00 40.81 85 VAL A C 1
ATOM 655 O O . VAL A 1 85 ? 7.292 25.481 40.534 1.00 40.81 85 VAL A O 1
ATOM 658 N N . SER A 1 86 ? 7.439 26.760 38.702 1.00 41.91 86 SER A N 1
ATOM 659 C CA . SER A 1 86 ? 7.863 27.978 39.390 1.00 41.91 86 SER A CA 1
ATOM 660 C C . SER A 1 86 ? 6.781 29.036 39.197 1.00 41.91 86 SER A C 1
ATOM 662 O O . SER A 1 86 ? 6.554 29.492 38.081 1.00 41.91 86 SER A O 1
ATOM 664 N N . SER A 1 87 ? 6.110 29.384 40.300 1.00 49.47 87 SER A N 1
ATOM 665 C CA . SER A 1 87 ? 5.259 30.575 40.454 1.00 49.47 87 SER A CA 1
ATOM 666 C C . SER A 1 87 ? 4.146 30.777 39.411 1.00 49.47 87 SER A C 1
ATOM 668 O O . SER A 1 87 ? 4.109 31.794 38.732 1.00 49.47 87 SER A O 1
ATOM 670 N N . GLY A 1 88 ? 3.186 29.848 39.348 1.00 50.84 88 GLY A N 1
ATOM 671 C CA . GLY A 1 88 ? 1.814 30.161 38.912 1.00 50.84 88 GLY A CA 1
ATOM 672 C C . GLY A 1 88 ? 1.551 30.362 37.414 1.00 50.84 88 GLY A C 1
ATOM 673 O O . GLY A 1 88 ? 0.402 30.604 37.058 1.00 50.84 88 GLY A O 1
ATOM 674 N N . GLU A 1 89 ? 2.540 30.200 36.535 1.00 42.66 89 GLU A N 1
ATOM 675 C CA . GLU A 1 89 ? 2.348 30.231 35.080 1.00 42.66 89 GLU A CA 1
ATOM 676 C C . GLU A 1 89 ? 2.894 28.940 34.449 1.00 42.66 89 GLU A C 1
ATOM 678 O O . GLU A 1 89 ? 4.070 28.603 34.602 1.00 42.66 89 GLU A O 1
ATOM 683 N N . VAL A 1 90 ? 2.035 28.190 33.745 1.00 45.75 90 VAL A N 1
ATOM 684 C CA . VAL A 1 90 ? 2.444 27.026 32.938 1.00 45.75 90 VAL A CA 1
ATOM 685 C C . VAL A 1 90 ? 3.068 27.557 31.651 1.00 45.75 90 VAL A C 1
ATOM 687 O O . VAL A 1 90 ? 2.433 27.605 30.602 1.00 45.75 90 VAL A O 1
ATOM 690 N N . THR A 1 91 ? 4.320 28.001 31.736 1.00 38.88 91 THR A N 1
ATOM 691 C CA . THR A 1 91 ? 5.109 28.325 30.548 1.00 38.88 91 THR A CA 1
ATOM 692 C C . THR A 1 91 ? 5.726 27.036 30.012 1.00 38.88 91 THR A C 1
ATOM 694 O O . THR A 1 91 ? 6.611 26.428 30.619 1.00 38.88 91 THR A O 1
ATOM 697 N N . THR A 1 92 ? 5.213 26.548 28.882 1.00 45.31 92 THR A N 1
ATOM 698 C CA . THR A 1 92 ? 5.913 25.530 28.096 1.00 45.31 92 THR A CA 1
ATOM 699 C C . THR A 1 92 ? 7.194 26.178 27.582 1.00 45.31 92 THR A C 1
ATOM 701 O O . THR A 1 92 ? 7.152 26.964 26.635 1.00 45.31 92 THR A O 1
ATOM 704 N N . GLY A 1 93 ? 8.319 25.908 28.247 1.00 38.34 93 GLY A N 1
ATOM 705 C CA . GLY A 1 93 ? 9.623 26.429 27.849 1.00 38.34 93 GLY A CA 1
ATOM 706 C C . GLY A 1 93 ? 9.886 26.194 26.359 1.00 38.34 93 GLY A C 1
ATOM 707 O O . GLY A 1 93 ? 9.565 25.133 25.820 1.00 38.34 93 GLY A O 1
ATOM 708 N N . ALA A 1 94 ? 10.443 27.210 25.699 1.00 40.38 94 ALA A N 1
ATOM 709 C CA . ALA A 1 94 ? 10.756 27.183 24.277 1.00 40.38 94 ALA A CA 1
ATOM 710 C C . ALA A 1 94 ? 11.594 25.936 23.921 1.00 40.38 94 ALA A C 1
ATOM 712 O O . ALA A 1 94 ? 12.582 25.660 24.610 1.00 40.38 94 ALA A O 1
ATOM 713 N N . PRO A 1 95 ? 11.235 25.182 22.863 1.00 42.72 95 PRO A N 1
ATOM 714 C CA . PRO A 1 95 ? 11.938 23.958 22.506 1.00 42.72 95 PRO A CA 1
ATOM 715 C C . PRO A 1 95 ? 13.369 24.291 22.081 1.00 42.72 95 PRO A C 1
ATOM 717 O O . PRO A 1 95 ? 13.613 24.856 21.013 1.00 42.72 95 PRO A O 1
ATOM 720 N N . THR A 1 96 ? 14.332 23.938 22.927 1.00 45.25 96 THR A N 1
ATOM 721 C CA . THR A 1 96 ? 15.736 23.895 22.539 1.00 45.25 96 THR A CA 1
ATOM 722 C C . THR A 1 96 ? 15.988 22.577 21.802 1.00 45.25 96 THR A C 1
ATOM 724 O O . THR A 1 96 ? 15.573 21.499 22.223 1.00 45.25 96 THR A O 1
ATOM 727 N N . SER A 1 97 ? 16.683 22.687 20.670 1.00 39.97 97 SER A N 1
ATOM 728 C CA . SER A 1 97 ? 16.997 21.648 19.679 1.00 39.97 97 SER A CA 1
ATOM 729 C C . SER A 1 97 ? 15.899 21.336 18.648 1.00 39.97 97 SER A C 1
ATOM 731 O O . SER A 1 97 ? 14.749 21.027 18.935 1.00 39.97 97 SER A O 1
ATOM 733 N N . ARG A 1 98 ? 16.319 21.422 17.384 1.00 41.28 98 ARG A N 1
ATOM 734 C CA . ARG A 1 98 ? 15.563 21.262 16.135 1.00 41.28 98 ARG A CA 1
ATOM 735 C C . ARG A 1 98 ? 15.116 19.817 15.858 1.00 41.28 98 ARG A C 1
ATOM 737 O O . ARG A 1 98 ? 15.064 19.408 14.701 1.00 41.28 98 ARG A O 1
ATOM 744 N N . ALA A 1 99 ? 14.824 19.022 16.880 1.00 48.34 99 ALA A N 1
ATOM 745 C CA . ALA A 1 99 ? 14.187 17.731 16.680 1.00 48.34 99 ALA A CA 1
ATOM 746 C C . ALA A 1 99 ? 12.681 17.978 16.642 1.00 48.34 99 ALA A C 1
ATOM 748 O O . ALA A 1 99 ? 12.033 18.097 17.680 1.00 48.34 99 ALA A O 1
ATOM 749 N N . ALA A 1 100 ? 12.135 18.127 15.431 1.00 43.00 100 ALA A N 1
ATOM 750 C CA . ALA A 1 100 ? 10.693 18.157 15.248 1.00 43.00 100 ALA A CA 1
ATOM 751 C C . ALA A 1 100 ? 10.074 16.977 16.022 1.00 43.00 100 ALA A C 1
ATOM 753 O O . ALA A 1 100 ? 10.651 15.882 15.990 1.00 43.00 100 ALA A O 1
ATOM 754 N N . PRO A 1 101 ? 8.938 17.176 16.721 1.00 51.41 101 PRO A N 1
ATOM 755 C CA . PRO A 1 101 ? 8.233 16.070 17.360 1.00 51.41 101 PRO A CA 1
ATOM 756 C C . PRO A 1 101 ? 8.100 14.956 16.327 1.00 51.41 101 PRO A C 1
ATOM 758 O O . PRO A 1 101 ? 7.759 15.255 15.178 1.00 51.41 101 PRO A O 1
ATOM 761 N N . ARG A 1 102 ? 8.459 13.716 16.697 1.00 59.31 102 ARG A N 1
ATOM 762 C CA . ARG A 1 102 ? 8.410 12.566 15.784 1.00 59.31 102 ARG A CA 1
ATOM 763 C C . ARG A 1 102 ? 6.999 12.492 15.209 1.00 59.31 102 ARG A C 1
ATOM 765 O O . ARG A 1 102 ? 6.080 12.004 15.865 1.00 59.31 102 ARG A O 1
ATOM 772 N N . ARG A 1 103 ? 6.826 13.035 14.002 1.00 63.00 103 ARG A N 1
ATOM 773 C CA . ARG A 1 103 ? 5.596 12.906 13.232 1.00 63.00 103 ARG A CA 1
ATOM 774 C C . ARG A 1 103 ? 5.403 11.399 13.089 1.00 63.00 103 ARG A C 1
ATOM 776 O O . ARG A 1 103 ? 6.359 10.703 12.761 1.00 63.00 103 ARG A O 1
ATOM 783 N N . ASN A 1 104 ? 4.212 10.905 13.409 1.00 74.94 104 ASN A N 1
ATOM 784 C CA . ASN A 1 104 ? 3.827 9.504 13.208 1.00 74.94 104 ASN A CA 1
ATOM 785 C C . ASN A 1 104 ? 4.316 8.500 14.283 1.00 74.94 104 ASN A C 1
ATOM 787 O O . ASN A 1 104 ? 4.474 7.317 13.993 1.00 74.94 104 ASN A O 1
ATOM 791 N N . ALA A 1 105 ? 4.480 8.910 15.550 1.00 79.69 105 ALA A N 1
ATOM 792 C CA . ALA A 1 105 ? 4.794 7.978 16.650 1.00 79.69 105 ALA A CA 1
ATOM 793 C C . ALA A 1 105 ? 3.771 6.826 16.798 1.00 79.69 105 ALA A C 1
ATOM 795 O O . ALA A 1 105 ? 4.159 5.682 17.026 1.00 79.69 105 ALA A O 1
ATOM 796 N N . ALA A 1 106 ? 2.477 7.105 16.607 1.00 83.81 106 ALA A N 1
ATOM 797 C CA . ALA A 1 106 ? 1.430 6.080 16.617 1.00 83.81 106 ALA A CA 1
ATOM 798 C C . ALA A 1 106 ? 1.575 5.070 15.469 1.00 83.81 106 ALA A C 1
ATOM 800 O O . ALA A 1 106 ? 1.388 3.874 15.670 1.00 83.81 106 ALA A O 1
ATOM 801 N N . VAL A 1 107 ? 1.989 5.534 14.288 1.00 86.06 107 VAL A N 1
ATOM 802 C CA . VAL A 1 107 ? 2.262 4.670 13.131 1.00 86.06 107 VAL A CA 1
ATOM 803 C C . VAL A 1 107 ? 3.465 3.772 13.418 1.00 86.06 107 VAL A C 1
ATOM 805 O O . VAL A 1 107 ? 3.397 2.569 13.185 1.00 86.06 107 VAL A O 1
ATOM 808 N N . ALA A 1 108 ? 4.534 4.319 14.004 1.00 87.12 108 ALA A N 1
ATOM 809 C CA . ALA A 1 108 ? 5.702 3.542 14.418 1.00 87.12 108 ALA A CA 1
ATOM 810 C C . ALA A 1 108 ? 5.374 2.489 15.494 1.00 87.12 108 ALA A C 1
ATOM 812 O O . ALA A 1 108 ? 5.971 1.414 15.497 1.00 87.12 108 ALA A O 1
ATOM 813 N N . ALA A 1 109 ? 4.414 2.762 16.384 1.00 85.81 109 ALA A N 1
ATOM 814 C CA . ALA A 1 109 ? 3.958 1.800 17.388 1.00 85.81 109 ALA A CA 1
ATOM 815 C C . ALA A 1 109 ? 3.177 0.619 16.778 1.00 85.81 109 ALA A C 1
ATOM 817 O O . ALA A 1 109 ? 3.320 -0.501 17.260 1.00 85.81 109 ALA A O 1
ATOM 818 N N . VAL A 1 110 ? 2.387 0.848 15.720 1.00 88.19 110 VAL A N 1
ATOM 819 C CA . VAL A 1 110 ? 1.637 -0.216 15.016 1.00 88.19 110 VAL A CA 1
ATOM 820 C C . VAL A 1 110 ? 2.531 -1.006 14.061 1.00 88.19 110 VAL A C 1
ATOM 822 O O . VAL A 1 110 ? 2.489 -2.234 14.035 1.00 88.19 110 VAL A O 1
ATOM 825 N N . LEU A 1 111 ? 3.344 -0.311 13.263 1.00 89.62 111 LEU A N 1
ATOM 826 C CA . LEU A 1 111 ? 4.203 -0.939 12.255 1.00 89.62 111 LEU A CA 1
ATOM 827 C C . LEU A 1 111 ? 5.447 -1.600 12.859 1.00 89.62 111 LEU A C 1
ATOM 829 O O . LEU A 1 111 ? 5.998 -2.533 12.271 1.00 89.62 111 LEU A O 1
ATOM 833 N N . GLY A 1 112 ? 5.880 -1.124 14.026 1.00 88.38 112 GLY A N 1
ATOM 834 C CA . GLY A 1 112 ? 7.189 -1.407 14.598 1.00 88.38 112 GLY A CA 1
ATOM 835 C C . GLY A 1 112 ? 8.261 -0.450 14.066 1.00 88.38 112 GLY A C 1
ATOM 836 O O . GLY A 1 112 ? 8.146 0.104 12.971 1.00 88.38 112 GLY A O 1
ATOM 837 N N . GLY A 1 113 ? 9.330 -0.263 14.848 1.00 85.12 113 GLY A N 1
ATOM 838 C CA . GLY A 1 113 ? 10.419 0.663 14.513 1.00 85.12 113 GLY A CA 1
ATOM 839 C C . GLY A 1 113 ? 11.126 0.317 13.202 1.00 85.12 113 GLY A C 1
ATOM 840 O O . GLY A 1 113 ? 11.323 1.194 12.374 1.00 85.12 113 GLY A O 1
ATOM 841 N N . GLU A 1 114 ? 11.422 -0.963 12.964 1.00 87.00 114 GLU A N 1
ATOM 842 C CA . GLU A 1 114 ? 12.164 -1.412 11.777 1.00 87.00 114 GLU A CA 1
ATOM 843 C C . GLU A 1 114 ? 11.395 -1.169 10.464 1.00 87.00 114 GLU A C 1
ATOM 845 O O . GLU A 1 114 ? 11.939 -0.632 9.500 1.00 87.00 114 GLU A O 1
ATOM 850 N N . MET A 1 115 ? 10.107 -1.530 10.424 1.00 86.69 115 MET A N 1
ATOM 851 C CA . MET A 1 115 ? 9.256 -1.325 9.246 1.00 86.69 115 MET A CA 1
ATOM 852 C C . MET A 1 115 ? 8.995 0.166 9.003 1.00 86.69 115 MET A C 1
ATOM 854 O O . MET A 1 115 ? 9.060 0.625 7.864 1.00 86.69 115 MET A O 1
ATOM 858 N N . HIS A 1 116 ? 8.760 0.935 10.068 1.00 87.94 116 HIS A N 1
ATOM 859 C CA . HIS A 1 116 ? 8.596 2.383 9.977 1.00 87.94 116 HIS A CA 1
ATOM 860 C C . HIS A 1 116 ? 9.875 3.081 9.487 1.00 87.94 116 HIS A C 1
ATOM 862 O O . HIS A 1 116 ? 9.801 3.979 8.654 1.00 87.94 116 HIS A O 1
ATOM 868 N N . GLU A 1 117 ? 11.056 2.659 9.945 1.00 87.00 117 GLU A N 1
ATOM 869 C CA . GLU A 1 117 ? 12.342 3.185 9.470 1.00 87.00 117 GLU A CA 1
ATOM 870 C C . GLU A 1 117 ? 12.604 2.851 8.000 1.00 87.00 117 GLU A C 1
ATOM 872 O O . GLU A 1 117 ? 13.134 3.694 7.277 1.00 87.00 117 GLU A O 1
ATOM 877 N N . ARG A 1 118 ? 12.218 1.654 7.535 1.00 85.94 118 ARG A N 1
ATOM 878 C CA . ARG A 1 118 ? 12.306 1.291 6.111 1.00 85.94 118 ARG A CA 1
ATOM 879 C C . ARG A 1 118 ? 11.450 2.208 5.239 1.00 85.94 118 ARG A C 1
ATOM 881 O O . ARG A 1 118 ? 11.958 2.739 4.256 1.00 85.94 118 ARG A O 1
ATOM 888 N N . ILE A 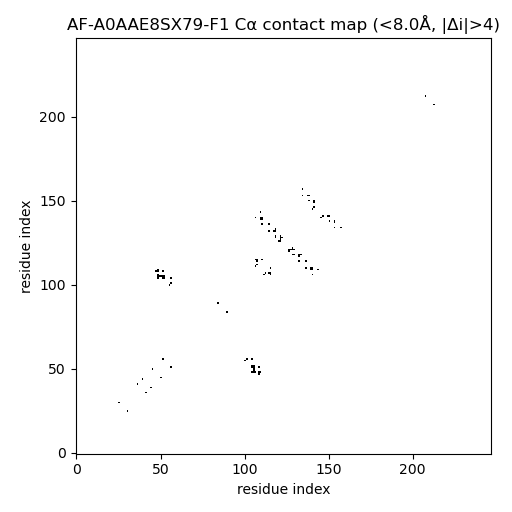1 119 ? 10.204 2.455 5.640 1.00 86.94 119 ILE A N 1
ATOM 889 C CA . ILE A 1 119 ? 9.301 3.377 4.933 1.00 86.94 119 ILE A CA 1
ATOM 890 C C . ILE A 1 119 ? 9.862 4.805 4.966 1.00 86.94 119 ILE A C 1
ATOM 892 O O . ILE A 1 119 ? 9.957 5.457 3.931 1.00 86.94 119 ILE A O 1
ATOM 896 N N . GLN A 1 120 ? 10.329 5.265 6.129 1.00 85.31 120 GLN A N 1
ATOM 897 C CA . GLN A 1 120 ? 10.862 6.618 6.295 1.00 85.31 120 GLN A CA 1
ATOM 898 C C . GLN A 1 120 ? 12.168 6.853 5.518 1.00 85.31 120 GLN A C 1
ATOM 900 O O . GLN A 1 120 ? 12.418 7.966 5.054 1.00 85.31 120 GLN A O 1
ATOM 905 N N . ARG A 1 121 ? 13.004 5.819 5.360 1.00 84.12 121 ARG A N 1
ATOM 906 C CA . ARG A 1 121 ? 14.205 5.872 4.514 1.00 84.12 121 ARG A CA 1
ATOM 907 C C . ARG A 1 121 ? 13.834 6.013 3.035 1.00 84.12 121 ARG A C 1
ATOM 909 O O . ARG A 1 121 ? 14.498 6.772 2.335 1.00 84.12 121 ARG A O 1
ATOM 916 N N . GLY A 1 122 ? 12.778 5.327 2.593 1.00 76.38 122 GLY A N 1
ATOM 917 C CA . GLY A 1 122 ? 12.249 5.430 1.230 1.00 76.38 122 GLY A CA 1
ATOM 918 C C . GLY A 1 122 ? 11.573 6.775 0.938 1.00 76.38 122 GLY A C 1
ATOM 919 O O . GLY A 1 122 ? 11.747 7.321 -0.142 1.00 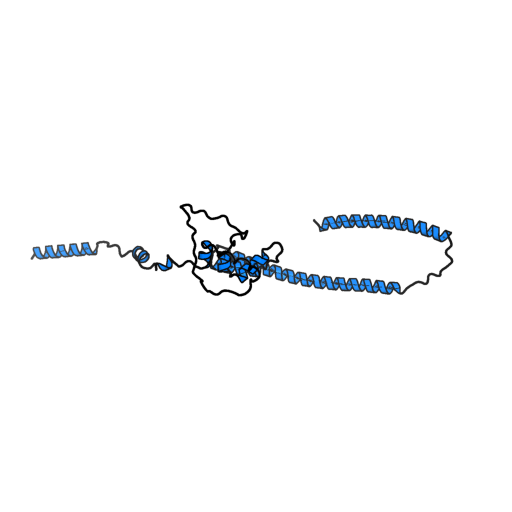76.38 122 GLY A O 1
ATOM 920 N N . GLU A 1 123 ? 10.865 7.365 1.908 1.00 74.88 123 GLU A N 1
ATOM 921 C CA . GLU A 1 123 ? 10.190 8.671 1.755 1.00 74.88 123 GLU A CA 1
ATOM 922 C C . GLU A 1 123 ? 11.149 9.878 1.655 1.00 74.88 123 GLU A C 1
ATOM 924 O O . GLU A 1 123 ? 10.726 10.998 1.348 1.00 74.88 123 GLU A O 1
ATOM 929 N N . GLY A 1 124 ? 12.444 9.687 1.926 1.00 75.25 124 GLY A N 1
ATOM 930 C CA . GLY A 1 124 ? 13.456 10.730 1.770 1.00 75.25 124 GLY A CA 1
ATOM 931 C C . GLY A 1 124 ? 13.602 11.187 0.313 1.00 75.25 124 GLY A C 1
ATOM 932 O O . GLY A 1 124 ? 13.427 10.405 -0.616 1.00 75.25 124 GLY A O 1
ATOM 933 N N . ARG A 1 125 ? 13.960 12.465 0.095 1.00 59.47 125 ARG A N 1
ATOM 934 C CA . ARG A 1 125 ? 14.248 13.017 -1.245 1.00 59.47 125 ARG A CA 1
ATOM 935 C C . ARG A 1 125 ? 15.356 12.196 -1.926 1.00 59.47 125 ARG A C 1
ATOM 937 O O . ARG A 1 125 ? 16.530 12.451 -1.680 1.00 59.47 125 ARG A O 1
ATOM 944 N N . GLY A 1 126 ? 14.966 11.246 -2.775 1.00 63.31 126 GLY A N 1
ATOM 945 C CA . GLY A 1 126 ? 15.867 10.411 -3.575 1.00 63.31 126 GLY A CA 1
ATOM 946 C C . GLY A 1 126 ? 15.977 8.945 -3.146 1.00 63.31 126 GLY A C 1
ATOM 947 O O . GLY A 1 126 ? 16.816 8.245 -3.701 1.00 63.31 126 GLY A O 1
ATOM 948 N N . GLY A 1 127 ? 15.179 8.476 -2.179 1.00 71.56 127 GLY A N 1
ATOM 949 C CA . GLY A 1 127 ? 15.117 7.054 -1.835 1.00 71.56 127 GLY A CA 1
ATOM 950 C C . GLY A 1 127 ? 14.251 6.266 -2.819 1.00 71.56 127 GLY A C 1
ATOM 951 O O . GLY A 1 127 ? 13.185 6.731 -3.218 1.00 71.56 127 GLY A O 1
ATOM 952 N N . GLU A 1 128 ? 14.694 5.067 -3.199 1.00 80.00 128 GLU A N 1
ATOM 953 C CA . GLU A 1 128 ? 13.816 4.096 -3.847 1.00 80.00 128 GLU A CA 1
ATOM 954 C C . GLU A 1 128 ? 12.784 3.613 -2.823 1.00 80.00 128 GLU A C 1
ATOM 956 O O . GLU A 1 128 ? 13.113 3.222 -1.697 1.00 80.00 128 GLU A O 1
ATOM 961 N N . VAL A 1 129 ? 11.514 3.718 -3.197 1.00 86.31 129 VAL A N 1
ATOM 962 C CA . VAL A 1 129 ? 10.391 3.398 -2.326 1.00 86.31 129 VAL A CA 1
ATOM 963 C C . VAL A 1 129 ? 9.965 1.962 -2.594 1.00 86.31 129 VAL A C 1
ATOM 965 O O . VAL A 1 129 ? 9.409 1.663 -3.649 1.00 86.31 129 VAL A O 1
ATOM 968 N N . ASP A 1 130 ? 10.172 1.084 -1.615 1.00 89.31 130 ASP A N 1
ATOM 969 C CA . ASP A 1 130 ? 9.683 -0.291 -1.686 1.00 89.31 130 ASP A CA 1
ATOM 970 C C . ASP A 1 130 ? 8.153 -0.324 -1.513 1.00 89.31 130 ASP A C 1
ATOM 972 O O . ASP A 1 130 ? 7.602 -0.159 -0.416 1.00 89.31 130 ASP A O 1
ATOM 976 N N . VAL A 1 131 ? 7.461 -0.520 -2.637 1.00 90.69 131 VAL A N 1
ATOM 977 C CA . VAL A 1 131 ? 5.997 -0.550 -2.718 1.00 90.69 131 VAL A CA 1
ATOM 978 C C . VAL A 1 131 ? 5.412 -1.717 -1.916 1.00 90.69 131 VAL A C 1
ATOM 980 O O . VAL A 1 131 ? 4.330 -1.566 -1.348 1.00 90.69 131 VAL A O 1
ATOM 983 N N . GLU A 1 132 ? 6.106 -2.852 -1.793 1.00 91.19 132 GLU A N 1
ATOM 984 C CA . GLU A 1 132 ? 5.592 -3.995 -1.024 1.00 91.19 132 GLU A CA 1
ATOM 985 C C . GLU A 1 132 ? 5.594 -3.719 0.472 1.00 91.19 132 GLU A C 1
ATOM 987 O O . GLU A 1 132 ? 4.604 -3.988 1.159 1.00 91.19 132 GLU A O 1
ATOM 992 N N . VAL A 1 133 ? 6.662 -3.103 0.980 1.00 92.25 133 VAL A N 1
ATOM 993 C CA . VAL A 1 133 ? 6.738 -2.708 2.394 1.00 92.25 133 VAL A CA 1
ATOM 994 C C . VAL A 1 133 ? 5.666 -1.664 2.722 1.00 92.25 133 VAL A C 1
ATOM 996 O O . VAL A 1 133 ? 5.072 -1.714 3.803 1.00 92.25 133 VAL A O 1
ATOM 999 N N . LEU A 1 134 ? 5.352 -0.763 1.786 1.00 92.62 134 LEU A N 1
ATOM 1000 C CA . LEU A 1 134 ? 4.247 0.188 1.925 1.00 92.62 134 LEU A CA 1
ATOM 1001 C C . LEU A 1 134 ? 2.877 -0.491 1.958 1.00 92.62 134 LEU A C 1
ATOM 1003 O O . LEU A 1 134 ? 2.072 -0.175 2.836 1.00 92.62 134 LEU A O 1
ATOM 1007 N N . LEU A 1 135 ? 2.597 -1.411 1.029 1.00 93.62 135 LEU A N 1
ATOM 1008 C CA . LEU A 1 135 ? 1.318 -2.128 0.990 1.00 93.62 135 LEU A CA 1
ATOM 1009 C C . LEU A 1 135 ? 1.140 -2.997 2.243 1.00 93.62 135 LEU A C 1
ATOM 1011 O O . LEU A 1 135 ? 0.069 -2.980 2.851 1.00 93.62 135 LEU A O 1
ATOM 1015 N N . GLN A 1 136 ? 2.201 -3.671 2.695 1.00 93.19 136 GLN A N 1
ATOM 1016 C CA . GLN A 1 136 ? 2.199 -4.438 3.941 1.00 93.19 136 GLN A CA 1
ATOM 1017 C C . GLN A 1 136 ? 1.984 -3.538 5.169 1.00 93.19 136 GLN A C 1
ATOM 1019 O O . GLN A 1 136 ? 1.245 -3.895 6.090 1.00 93.19 136 GLN A O 1
ATOM 1024 N N . GLY A 1 137 ? 2.609 -2.357 5.191 1.00 92.69 137 GLY A N 1
ATOM 1025 C CA . GLY A 1 137 ? 2.390 -1.362 6.237 1.00 92.69 137 GLY A CA 1
ATOM 1026 C C . GLY A 1 137 ? 0.947 -0.851 6.250 1.00 92.69 137 GLY A C 1
ATOM 1027 O O . GLY A 1 137 ? 0.318 -0.787 7.306 1.00 92.69 137 GLY A O 1
ATOM 1028 N N . ALA A 1 138 ? 0.386 -0.559 5.077 1.00 92.88 138 ALA A N 1
ATOM 1029 C CA . ALA A 1 138 ? -0.999 -0.130 4.936 1.00 92.88 138 ALA A CA 1
ATOM 1030 C C . ALA A 1 138 ? -1.990 -1.198 5.431 1.00 92.88 138 ALA A C 1
ATOM 1032 O O . ALA A 1 138 ? -2.953 -0.847 6.110 1.00 92.88 138 ALA A O 1
ATOM 1033 N N . GLU A 1 139 ? -1.747 -2.486 5.173 1.00 91.81 139 GLU A N 1
ATOM 1034 C CA . GLU A 1 139 ? -2.579 -3.584 5.696 1.00 91.81 139 GLU A CA 1
ATOM 1035 C C . GLU A 1 139 ? -2.527 -3.679 7.218 1.00 91.81 139 GLU A C 1
ATOM 1037 O O . GLU A 1 139 ? -3.574 -3.754 7.864 1.00 91.81 139 GLU A O 1
ATOM 1042 N N . LYS A 1 140 ? -1.324 -3.610 7.803 1.00 92.19 140 LYS A N 1
ATOM 1043 C CA . LYS A 1 140 ? -1.159 -3.606 9.264 1.00 92.19 140 LYS A CA 1
ATOM 1044 C C . LYS A 1 140 ? -1.869 -2.420 9.912 1.00 92.19 140 LYS A C 1
ATOM 1046 O O . LYS A 1 140 ? -2.504 -2.584 10.950 1.00 92.19 140 LYS A O 1
ATOM 1051 N N . LEU A 1 141 ? -1.791 -1.241 9.294 1.00 91.38 141 LEU A N 1
ATOM 1052 C CA . LEU A 1 141 ? -2.495 -0.055 9.776 1.00 91.38 141 LEU A CA 1
ATOM 1053 C C . LEU A 1 141 ? -4.010 -0.195 9.637 1.00 91.38 141 LEU A C 1
ATOM 1055 O O . LEU A 1 141 ? -4.711 0.161 10.576 1.00 91.38 141 LEU A O 1
ATOM 1059 N N . CYS A 1 142 ? -4.511 -0.753 8.531 1.00 91.81 142 CYS A N 1
ATOM 1060 C CA . CYS A 1 142 ? -5.946 -0.980 8.333 1.00 91.81 142 CYS A CA 1
ATOM 1061 C C . CYS A 1 142 ? -6.542 -1.976 9.338 1.00 91.81 142 CYS A C 1
ATOM 1063 O O . CYS A 1 142 ? -7.736 -1.901 9.608 1.00 91.81 142 CYS A O 1
ATOM 1065 N N . GLY A 1 143 ? -5.736 -2.892 9.886 1.00 89.69 143 GLY A N 1
ATOM 1066 C CA . GLY A 1 143 ? -6.179 -3.820 10.931 1.00 89.69 143 GLY A CA 1
ATOM 1067 C C . GLY A 1 143 ? -6.423 -3.160 12.293 1.00 89.69 143 GLY A C 1
ATOM 1068 O O . GLY A 1 143 ? -7.194 -3.684 13.088 1.00 89.69 143 GLY A O 1
ATOM 1069 N N . VAL A 1 144 ? -5.779 -2.019 12.561 1.00 90.50 144 VAL A N 1
ATOM 1070 C CA . VAL A 1 144 ? -5.928 -1.257 13.815 1.00 90.50 144 VAL A CA 1
ATOM 1071 C C . VAL A 1 144 ? -6.847 -0.050 13.624 1.00 90.50 144 VAL A C 1
ATOM 1073 O O . VAL A 1 144 ? -7.695 0.243 14.462 1.00 90.50 144 VAL A O 1
ATOM 1076 N N . TYR A 1 145 ? -6.680 0.647 12.504 1.00 88.69 145 TYR A N 1
ATOM 1077 C CA . TYR A 1 145 ? -7.451 1.816 12.116 1.00 88.69 145 TYR A CA 1
ATOM 1078 C C . TYR A 1 145 ? -8.225 1.494 10.845 1.00 88.69 145 TYR A C 1
ATOM 1080 O O . TYR A 1 145 ? -7.713 1.620 9.730 1.00 88.69 145 TYR A O 1
ATOM 1088 N N . GLU A 1 146 ? -9.476 1.081 11.015 1.00 88.19 146 GLU A N 1
ATOM 1089 C CA . GLU A 1 146 ? -10.340 0.772 9.886 1.00 88.19 146 GLU A CA 1
ATOM 1090 C C . GLU A 1 146 ? -10.627 2.038 9.071 1.00 88.19 146 GLU A C 1
ATOM 1092 O O . GLU A 1 146 ? -11.298 2.968 9.520 1.00 88.19 146 GLU A O 1
ATOM 1097 N N . LEU A 1 147 ? -10.132 2.061 7.833 1.00 89.50 147 LEU A N 1
ATOM 1098 C CA . LEU A 1 147 ? -10.507 3.061 6.844 1.00 89.50 147 LEU A CA 1
ATOM 1099 C C . LEU A 1 147 ? -11.363 2.380 5.765 1.00 89.50 147 LEU A C 1
ATOM 1101 O O . LEU A 1 147 ? -10.843 1.547 5.010 1.00 89.50 147 LEU A O 1
ATOM 1105 N N . PRO A 1 148 ? -12.666 2.707 5.658 1.00 91.81 148 PRO A N 1
ATOM 1106 C CA . PRO A 1 148 ? -13.557 2.063 4.701 1.00 91.81 148 PRO A CA 1
ATOM 1107 C C . PRO A 1 148 ? -13.003 2.114 3.272 1.00 91.81 148 PRO A C 1
ATOM 1109 O O . PRO A 1 148 ? -12.661 3.171 2.745 1.00 91.81 148 PRO A O 1
ATOM 1112 N N . GLY A 1 149 ? -12.901 0.947 2.634 1.00 91.06 149 GLY A N 1
ATOM 1113 C CA . GLY A 1 149 ? -12.402 0.815 1.263 1.00 91.06 149 GLY A CA 1
ATOM 1114 C C . GLY A 1 149 ? -10.876 0.828 1.099 1.00 91.06 149 GLY A C 1
ATOM 1115 O O . GLY A 1 149 ? -10.408 0.587 -0.016 1.00 91.06 149 GLY A O 1
ATOM 1116 N N . ALA A 1 150 ? -10.092 1.038 2.162 1.00 92.62 150 ALA A N 1
ATOM 1117 C CA . ALA A 1 150 ? -8.630 1.005 2.084 1.00 92.62 150 ALA A CA 1
ATOM 1118 C C . ALA A 1 150 ? -8.101 -0.387 1.708 1.00 92.62 150 ALA A C 1
ATOM 1120 O O . ALA A 1 150 ? -7.315 -0.503 0.772 1.00 92.62 150 ALA A O 1
ATOM 1121 N N . LEU A 1 151 ? -8.621 -1.452 2.329 1.00 90.06 151 LEU A N 1
ATOM 1122 C CA . LEU A 1 151 ? -8.242 -2.835 2.007 1.00 90.06 151 LEU A CA 1
ATOM 1123 C C . LEU A 1 151 ? -8.481 -3.185 0.530 1.00 90.06 151 LEU A C 1
ATOM 1125 O O . LEU A 1 151 ? -7.643 -3.819 -0.109 1.00 90.06 151 LEU A O 1
ATOM 1129 N N . ARG A 1 152 ? -9.593 -2.711 -0.049 1.00 93.62 152 ARG A N 1
ATOM 1130 C CA . ARG A 1 152 ? -9.892 -2.912 -1.475 1.00 93.62 152 ARG A CA 1
ATOM 1131 C C . ARG A 1 152 ? -8.854 -2.228 -2.363 1.00 93.62 152 ARG A C 1
ATOM 1133 O O . ARG A 1 152 ? -8.401 -2.824 -3.333 1.00 93.62 152 ARG A O 1
ATOM 1140 N N . ARG A 1 153 ? -8.472 -0.992 -2.025 1.00 93.38 153 ARG A N 1
ATOM 1141 C CA . ARG A 1 153 ? -7.439 -0.246 -2.758 1.00 93.38 153 ARG A CA 1
ATOM 1142 C C . ARG A 1 153 ? -6.071 -0.911 -2.639 1.00 93.38 153 ARG A C 1
ATOM 1144 O O . ARG A 1 153 ? -5.358 -0.975 -3.630 1.00 93.38 153 ARG A O 1
ATOM 1151 N N . VAL A 1 154 ? -5.719 -1.438 -1.467 1.00 93.75 154 VAL A N 1
ATOM 1152 C CA . VAL A 1 154 ? -4.461 -2.176 -1.283 1.00 93.75 154 VAL A CA 1
ATOM 1153 C C . VAL A 1 154 ? -4.426 -3.430 -2.161 1.00 93.75 154 VAL A C 1
ATOM 1155 O O . VAL A 1 154 ? -3.443 -3.654 -2.865 1.00 93.75 154 VAL A O 1
ATOM 1158 N N . ALA A 1 155 ? -5.517 -4.197 -2.207 1.00 93.12 155 ALA A N 1
ATOM 1159 C CA . ALA A 1 155 ? -5.623 -5.354 -3.096 1.00 93.12 155 ALA A CA 1
ATOM 1160 C C . ALA A 1 155 ? -5.515 -4.966 -4.585 1.00 93.12 155 ALA A C 1
ATOM 1162 O O . ALA A 1 155 ? -4.820 -5.630 -5.355 1.00 93.12 155 ALA A O 1
ATOM 1163 N N . GLU A 1 156 ? -6.160 -3.868 -4.988 1.00 95.81 156 GLU A N 1
ATOM 1164 C CA . GLU A 1 156 ? -6.081 -3.333 -6.352 1.00 95.81 156 GLU A CA 1
ATOM 1165 C C . GLU A 1 156 ? -4.652 -2.907 -6.727 1.00 95.81 156 GLU A C 1
ATOM 1167 O O . GLU A 1 156 ? -4.174 -3.244 -7.814 1.00 95.81 156 GLU A O 1
ATOM 1172 N N . LEU A 1 157 ? -3.954 -2.215 -5.822 1.00 95.50 157 LEU A N 1
ATOM 1173 C CA . LEU A 1 157 ? -2.567 -1.791 -6.017 1.00 95.50 157 LEU A CA 1
ATOM 1174 C C . LEU A 1 157 ? -1.615 -2.983 -6.121 1.00 95.50 157 LEU A C 1
ATOM 1176 O O . LEU A 1 157 ? -0.757 -2.983 -7.001 1.00 95.50 157 LEU A O 1
ATOM 1180 N N . ARG A 1 158 ? -1.804 -4.024 -5.301 1.00 94.88 158 ARG A N 1
ATOM 1181 C CA . ARG A 1 158 ? -1.009 -5.258 -5.389 1.00 94.88 158 ARG A CA 1
ATOM 1182 C C . ARG A 1 158 ? -1.190 -5.948 -6.741 1.00 94.88 158 ARG A C 1
ATOM 1184 O O . ARG A 1 158 ? -0.212 -6.325 -7.378 1.00 94.88 158 ARG A O 1
ATOM 1191 N N . ARG A 1 159 ? -2.435 -6.057 -7.217 1.00 95.31 159 ARG A N 1
ATOM 1192 C CA . ARG A 1 159 ? -2.734 -6.611 -8.547 1.00 95.31 159 ARG A CA 1
ATOM 1193 C C . ARG A 1 159 ? -2.048 -5.798 -9.646 1.00 95.31 159 ARG A C 1
ATOM 1195 O O . ARG A 1 159 ? -1.401 -6.371 -10.513 1.00 95.31 159 ARG A O 1
ATOM 1202 N N . ARG A 1 160 ? -2.152 -4.467 -9.588 1.00 96.12 160 ARG A N 1
ATOM 1203 C CA . ARG A 1 160 ? -1.519 -3.567 -10.562 1.00 96.12 160 ARG A CA 1
ATOM 1204 C C . ARG A 1 160 ? 0.007 -3.673 -10.541 1.00 96.12 160 ARG A C 1
ATOM 1206 O O . ARG A 1 160 ? 0.612 -3.623 -11.605 1.00 96.12 160 ARG A O 1
ATOM 1213 N N . ARG A 1 161 ? 0.625 -3.824 -9.365 1.00 94.50 161 ARG A N 1
ATOM 1214 C CA . ARG A 1 161 ? 2.071 -4.059 -9.252 1.00 94.50 161 ARG A CA 1
ATOM 1215 C C . ARG A 1 161 ? 2.462 -5.352 -9.961 1.00 94.50 161 ARG A C 1
ATOM 1217 O O . ARG A 1 161 ? 3.329 -5.289 -10.818 1.00 94.50 161 ARG A O 1
ATOM 1224 N N . GLY A 1 162 ? 1.772 -6.461 -9.689 1.00 94.12 162 GLY A N 1
ATOM 1225 C CA . GLY A 1 162 ? 2.038 -7.732 -10.374 1.00 94.12 162 GLY A CA 1
ATOM 1226 C C . GLY A 1 162 ? 1.875 -7.640 -11.898 1.00 94.12 162 GLY A C 1
ATOM 1227 O O . GLY A 1 162 ? 2.668 -8.205 -12.642 1.00 94.12 162 GLY A O 1
ATOM 1228 N N . GLU A 1 163 ? 0.899 -6.867 -12.389 1.00 96.12 163 GLU A N 1
ATOM 1229 C CA . GLU A 1 163 ? 0.760 -6.600 -13.830 1.00 96.12 163 GLU A CA 1
ATOM 1230 C C . GLU A 1 163 ? 1.920 -5.783 -14.413 1.00 96.12 163 GLU A C 1
ATOM 1232 O O . GLU A 1 163 ? 2.288 -5.991 -15.566 1.00 96.12 163 GLU A O 1
ATOM 1237 N N . ILE A 1 164 ? 2.448 -4.812 -13.663 1.00 95.69 164 ILE A N 1
ATOM 1238 C CA . ILE A 1 164 ? 3.579 -3.984 -14.102 1.00 95.69 164 ILE A CA 1
ATOM 1239 C C . ILE A 1 164 ? 4.870 -4.801 -14.075 1.00 95.69 164 ILE A C 1
ATOM 1241 O O . ILE A 1 164 ? 5.629 -4.717 -15.029 1.00 95.69 164 ILE A O 1
ATOM 1245 N N . GLU A 1 165 ? 5.078 -5.607 -13.037 1.00 95.12 165 GLU A N 1
ATOM 1246 C CA . GLU A 1 165 ? 6.230 -6.501 -12.879 1.00 95.12 165 GLU A CA 1
ATOM 1247 C C . GLU A 1 165 ? 6.296 -7.501 -14.040 1.00 95.12 165 GLU A C 1
ATOM 1249 O O . GLU A 1 165 ? 7.284 -7.521 -14.764 1.00 95.12 165 GLU A O 1
ATOM 1254 N N . GLY A 1 166 ? 5.190 -8.183 -14.359 1.00 96.12 166 GLY A N 1
ATOM 1255 C CA . GLY A 1 166 ? 5.154 -9.082 -15.519 1.00 96.12 166 GLY A CA 1
ATOM 1256 C C . GLY A 1 166 ? 5.350 -8.376 -16.871 1.00 96.12 166 GLY A C 1
ATOM 1257 O O . GLY A 1 166 ? 5.916 -8.950 -17.798 1.00 96.12 166 GLY A O 1
ATOM 1258 N N . ARG A 1 167 ? 4.915 -7.113 -17.018 1.00 97.50 167 ARG A N 1
ATOM 1259 C CA . ARG A 1 167 ? 5.226 -6.320 -18.227 1.00 97.50 167 ARG A CA 1
ATOM 1260 C C . ARG A 1 167 ? 6.692 -5.903 -18.273 1.00 97.50 167 ARG A C 1
ATOM 1262 O O . ARG A 1 167 ? 7.250 -5.844 -19.362 1.00 97.50 167 ARG A O 1
ATOM 1269 N N . MET A 1 168 ? 7.280 -5.570 -17.128 1.00 96.50 168 MET A N 1
ATOM 1270 C CA . MET A 1 168 ? 8.681 -5.182 -17.013 1.00 96.50 168 MET A CA 1
ATOM 1271 C C . MET A 1 168 ? 9.581 -6.354 -17.391 1.00 96.50 168 MET A C 1
ATOM 1273 O O . MET A 1 168 ? 10.403 -6.179 -18.278 1.00 96.50 168 MET A O 1
ATOM 1277 N N . GLU A 1 169 ? 9.329 -7.547 -16.851 1.00 97.06 169 GLU A N 1
ATOM 1278 C CA . GLU A 1 169 ? 10.040 -8.781 -17.220 1.00 97.06 169 GLU A CA 1
ATOM 1279 C C . GLU A 1 169 ? 9.990 -9.041 -18.735 1.00 97.06 169 GLU A C 1
ATOM 1281 O O . GLU A 1 169 ? 11.019 -9.266 -19.370 1.00 97.06 169 G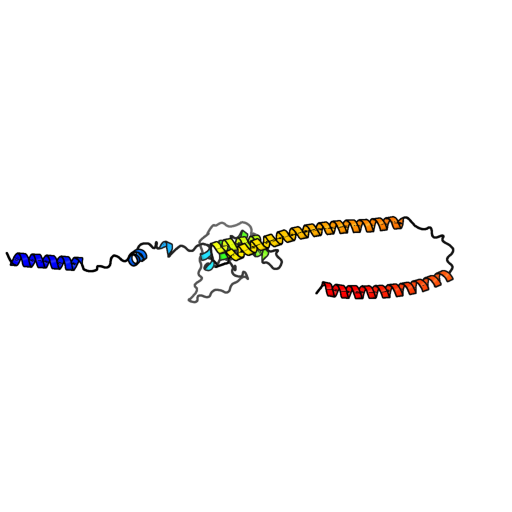LU A O 1
ATOM 1286 N N . TYR A 1 170 ? 8.806 -8.920 -19.347 1.00 97.56 170 TYR A N 1
ATOM 1287 C CA . TYR A 1 170 ? 8.650 -9.067 -20.798 1.00 97.56 170 TYR A CA 1
ATOM 1288 C C . TYR A 1 170 ? 9.465 -8.033 -21.597 1.00 97.56 170 TYR A C 1
ATOM 1290 O O . TYR A 1 170 ? 10.066 -8.356 -22.623 1.00 97.56 170 TYR A O 1
ATOM 1298 N N . PHE A 1 171 ? 9.483 -6.771 -21.158 1.00 97.88 171 PHE A N 1
ATOM 1299 C CA . PHE A 1 171 ? 10.265 -5.740 -21.838 1.00 97.88 171 PHE A CA 1
ATOM 1300 C C . PHE A 1 171 ? 11.767 -5.889 -21.596 1.00 97.88 171 PHE A C 1
ATOM 1302 O O . PHE A 1 171 ? 12.533 -5.616 -22.514 1.00 97.88 171 PHE A O 1
ATOM 1309 N N . GLU A 1 172 ? 12.194 -6.347 -20.424 1.00 97.19 172 GLU A N 1
ATOM 1310 C CA . GLU A 1 172 ? 13.596 -6.654 -20.136 1.00 97.19 172 GLU A CA 1
ATOM 1311 C C . GLU A 1 172 ? 14.113 -7.787 -21.023 1.00 97.19 172 GLU A C 1
ATOM 1313 O O . GLU A 1 172 ? 15.185 -7.657 -21.617 1.00 97.19 172 GLU A O 1
ATOM 1318 N N . GLU A 1 173 ? 13.328 -8.853 -21.196 1.00 97.62 173 GLU A N 1
ATOM 1319 C CA . GLU A 1 173 ? 13.656 -9.937 -22.124 1.00 97.62 173 GLU A CA 1
ATOM 1320 C C . GLU A 1 173 ? 13.790 -9.414 -23.558 1.00 97.62 173 GLU A C 1
ATOM 1322 O O . GLU A 1 173 ? 14.794 -9.671 -24.224 1.00 97.62 173 GLU A O 1
ATOM 1327 N N . LYS A 1 174 ? 12.835 -8.595 -24.007 1.00 97.81 174 LYS A N 1
ATOM 1328 C CA . LYS A 1 174 ? 12.878 -8.000 -25.346 1.00 97.81 174 LYS A CA 1
ATOM 1329 C C . LYS A 1 174 ? 14.064 -7.051 -25.540 1.00 97.81 174 LYS A C 1
ATOM 1331 O O . LYS A 1 174 ? 14.647 -7.015 -26.621 1.00 97.81 174 LYS A O 1
ATOM 1336 N N . VAL A 1 175 ? 14.429 -6.275 -24.519 1.00 98.06 175 VAL A N 1
ATOM 1337 C CA . VAL A 1 175 ? 15.609 -5.397 -24.552 1.00 98.06 175 VAL A CA 1
ATOM 1338 C C . VAL A 1 175 ? 16.888 -6.224 -24.625 1.00 98.06 175 VAL A C 1
ATOM 1340 O O . VAL A 1 175 ? 17.787 -5.857 -25.377 1.00 98.06 175 VAL A O 1
ATOM 1343 N N . ARG A 1 176 ? 16.963 -7.353 -23.913 1.00 97.19 176 ARG A N 1
ATOM 1344 C CA . ARG A 1 176 ? 18.094 -8.283 -24.007 1.00 97.19 176 ARG A CA 1
ATOM 1345 C C . ARG A 1 176 ? 18.230 -8.849 -25.422 1.00 97.19 176 ARG A C 1
ATOM 1347 O O . ARG A 1 176 ? 19.312 -8.772 -25.989 1.00 97.19 176 ARG A O 1
ATOM 1354 N N . GLU A 1 177 ? 17.142 -9.339 -26.015 1.00 96.75 177 GLU A N 1
ATOM 1355 C CA . GLU A 1 177 ? 17.148 -9.849 -27.397 1.00 96.75 177 GLU A CA 1
ATOM 1356 C C . GLU A 1 177 ? 17.574 -8.779 -28.412 1.00 96.75 177 GLU A C 1
ATOM 1358 O O . GLU A 1 177 ? 18.367 -9.038 -29.317 1.00 96.75 177 GLU A O 1
ATOM 1363 N N . GLN A 1 178 ? 17.061 -7.554 -28.265 1.00 96.88 178 GLN A N 1
ATOM 1364 C CA . GLN A 1 178 ? 17.456 -6.429 -29.113 1.00 96.88 178 GLN A CA 1
ATOM 1365 C C . GLN A 1 178 ? 18.917 -6.024 -28.894 1.00 96.88 178 GLN A C 1
ATOM 1367 O O . GLN A 1 178 ? 19.596 -5.681 -29.859 1.00 96.88 178 GLN A O 1
ATOM 1372 N N . GLY A 1 179 ? 19.409 -6.093 -27.657 1.00 96.31 179 GLY A N 1
ATOM 1373 C CA . GLY A 1 179 ? 20.810 -5.867 -27.317 1.00 96.31 179 GLY A CA 1
ATOM 1374 C C . GLY A 1 179 ? 21.733 -6.887 -27.980 1.00 96.31 179 GLY A C 1
ATOM 137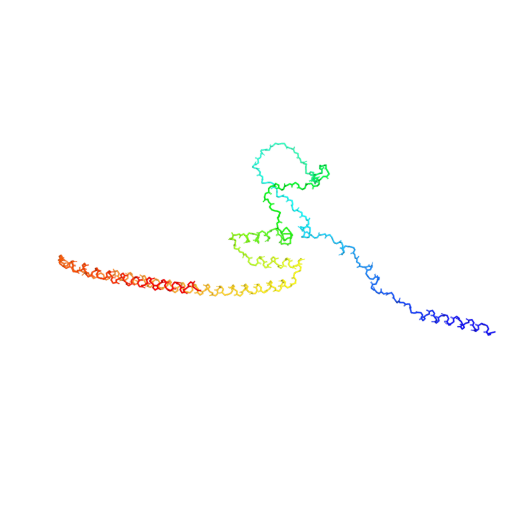5 O O . GLY A 1 179 ? 22.723 -6.492 -28.585 1.00 96.31 179 GLY A O 1
ATOM 1376 N N . GLU A 1 180 ? 21.365 -8.169 -27.956 1.00 95.38 180 GLU A N 1
ATOM 1377 C CA . GLU A 1 180 ? 22.105 -9.249 -28.626 1.00 95.38 180 GLU A CA 1
ATOM 1378 C C . GLU A 1 180 ? 22.111 -9.075 -30.151 1.00 95.38 180 GLU A C 1
ATOM 1380 O O . GLU A 1 180 ? 23.154 -9.223 -30.786 1.00 95.38 180 GLU A O 1
ATOM 1385 N N . MET A 1 181 ? 20.976 -8.695 -30.753 1.00 94.44 181 MET A N 1
ATOM 1386 C CA . MET A 1 181 ? 20.917 -8.375 -32.186 1.00 94.44 181 MET A CA 1
ATOM 1387 C C . MET A 1 181 ? 21.804 -7.181 -32.555 1.00 94.44 181 MET A C 1
ATOM 1389 O O . MET A 1 181 ? 22.481 -7.221 -33.581 1.00 94.44 181 MET A O 1
ATOM 1393 N N . LEU A 1 182 ? 21.816 -6.126 -31.736 1.00 94.81 182 LEU A N 1
ATOM 1394 C CA . LEU A 1 182 ? 22.678 -4.963 -31.959 1.00 94.81 182 LEU A CA 1
ATOM 1395 C C . LEU A 1 182 ? 24.156 -5.299 -31.769 1.00 94.81 182 LEU A C 1
ATOM 1397 O O . LEU A 1 182 ? 24.983 -4.796 -32.522 1.00 94.81 182 LEU A O 1
ATOM 1401 N N . GLU A 1 183 ? 24.496 -6.139 -30.795 1.00 93.44 183 GLU A N 1
ATOM 1402 C CA . GLU A 1 183 ? 25.863 -6.615 -30.591 1.00 93.44 183 GLU A CA 1
ATOM 1403 C C . GLU A 1 183 ? 26.332 -7.469 -31.774 1.00 93.44 183 GLU A C 1
ATOM 1405 O O . GLU A 1 183 ? 27.438 -7.260 -32.266 1.00 93.44 183 GLU A O 1
ATOM 1410 N N . ALA A 1 184 ? 25.472 -8.353 -32.288 1.00 91.50 184 ALA A N 1
ATOM 1411 C CA . ALA A 1 184 ? 25.751 -9.133 -33.490 1.00 91.50 184 ALA A CA 1
ATOM 1412 C C . ALA A 1 184 ? 25.984 -8.233 -34.713 1.00 91.50 184 ALA A C 1
ATOM 1414 O O . ALA A 1 184 ? 26.995 -8.393 -35.387 1.00 91.50 184 ALA A O 1
ATOM 1415 N N . MET A 1 185 ? 25.111 -7.246 -34.956 1.00 89.31 185 MET A N 1
ATOM 1416 C CA . MET A 1 185 ? 25.312 -6.272 -36.037 1.00 89.31 185 MET A CA 1
ATOM 1417 C C . MET A 1 185 ? 26.596 -5.463 -35.830 1.00 89.31 185 MET A C 1
ATOM 1419 O O . MET A 1 185 ? 27.380 -5.311 -36.751 1.00 89.31 185 MET A O 1
ATOM 1423 N N . ASN A 1 186 ? 26.853 -4.950 -34.627 1.00 88.75 186 ASN A N 1
ATOM 1424 C CA . ASN A 1 186 ? 28.069 -4.187 -34.334 1.00 88.75 186 ASN A CA 1
ATOM 1425 C C . ASN A 1 186 ? 29.349 -5.013 -34.530 1.00 88.75 186 ASN A C 1
ATOM 1427 O O . ASN A 1 186 ? 30.382 -4.448 -34.869 1.00 88.75 186 ASN A O 1
ATOM 1431 N N . ASN A 1 187 ? 29.297 -6.325 -34.295 1.00 81.00 187 ASN A N 1
ATOM 1432 C CA . ASN A 1 187 ? 30.415 -7.218 -34.582 1.00 81.00 187 ASN A CA 1
ATOM 1433 C C . ASN A 1 187 ? 30.578 -7.454 -36.093 1.00 81.00 187 ASN A C 1
ATOM 1435 O O . ASN A 1 187 ? 31.707 -7.393 -36.559 1.00 81.00 187 ASN A O 1
ATOM 1439 N N . ASP A 1 188 ? 29.482 -7.620 -36.840 1.00 82.31 188 ASP A N 1
ATOM 1440 C CA . ASP A 1 188 ? 29.458 -7.728 -38.314 1.00 82.31 188 ASP A CA 1
ATOM 1441 C C . ASP A 1 188 ? 30.086 -6.484 -38.979 1.00 82.31 188 ASP A C 1
ATOM 1443 O O . ASP A 1 188 ? 31.048 -6.593 -39.731 1.00 82.31 188 ASP A O 1
ATOM 1447 N N . TRP A 1 189 ? 29.670 -5.276 -38.571 1.00 74.38 189 TRP A N 1
ATOM 1448 C CA . TRP A 1 189 ? 30.266 -4.014 -39.044 1.00 74.38 189 TRP A CA 1
ATOM 1449 C C . TRP A 1 189 ? 31.760 -3.875 -38.723 1.00 74.38 189 TRP A C 1
ATOM 1451 O O . TRP A 1 189 ? 32.487 -3.222 -39.466 1.00 74.38 189 TRP A O 1
ATOM 1461 N N . LYS A 1 190 ? 32.221 -4.438 -37.600 1.00 70.06 190 LYS A N 1
ATOM 1462 C CA . LYS A 1 190 ? 33.643 -4.415 -37.234 1.00 70.06 190 LYS A CA 1
ATOM 1463 C C . LYS A 1 190 ? 34.449 -5.430 -38.031 1.00 70.06 190 LYS A C 1
ATOM 1465 O O . LYS A 1 190 ? 35.597 -5.145 -38.334 1.00 70.06 190 LYS A O 1
ATOM 1470 N N . GLU A 1 191 ? 33.887 -6.599 -38.328 1.00 65.56 191 GLU A N 1
ATOM 1471 C CA . GLU A 1 191 ? 34.543 -7.627 -39.143 1.00 65.56 191 GLU A CA 1
ATOM 1472 C C . GLU A 1 191 ? 34.797 -7.105 -40.568 1.00 65.56 191 GLU A C 1
ATOM 1474 O O . GLU A 1 191 ? 35.926 -7.204 -41.046 1.00 65.56 191 GLU A O 1
ATOM 1479 N N . ASP A 1 192 ? 33.822 -6.405 -41.159 1.00 60.38 192 ASP A N 1
ATOM 1480 C CA . ASP A 1 192 ? 33.965 -5.738 -42.464 1.00 60.38 192 ASP A CA 1
ATOM 1481 C C . ASP A 1 192 ? 35.025 -4.609 -42.468 1.00 60.38 192 ASP A C 1
ATOM 1483 O O . ASP A 1 192 ? 35.712 -4.408 -43.468 1.00 60.38 192 ASP A O 1
ATOM 1487 N N . GLU A 1 193 ? 35.203 -3.872 -41.360 1.00 56.03 193 GLU A N 1
ATOM 1488 C CA . GLU A 1 193 ? 36.226 -2.810 -41.242 1.00 56.03 193 GLU A CA 1
ATOM 1489 C C . GLU A 1 193 ? 37.658 -3.380 -41.178 1.00 56.03 193 GLU A C 1
ATOM 1491 O O . GLU A 1 193 ? 38.598 -2.738 -41.643 1.00 56.03 193 GLU A O 1
ATOM 1496 N N . TYR A 1 194 ? 37.837 -4.599 -40.652 1.00 54.50 194 TYR A N 1
ATOM 1497 C CA . TYR A 1 194 ? 39.143 -5.273 -40.626 1.00 54.50 194 TYR A CA 1
ATOM 1498 C C . TYR A 1 194 ? 39.488 -6.000 -41.935 1.00 54.50 194 TYR A C 1
ATOM 1500 O O . TYR A 1 194 ? 40.676 -6.198 -42.201 1.00 54.50 194 TYR A O 1
ATOM 1508 N N . ASP A 1 195 ? 38.499 -6.373 -42.753 1.00 51.06 195 ASP A N 1
ATOM 1509 C CA . ASP A 1 195 ? 38.734 -6.937 -44.093 1.00 51.06 195 ASP A CA 1
ATOM 1510 C C . ASP A 1 195 ? 39.045 -5.845 -45.145 1.00 51.06 195 ASP A C 1
ATOM 1512 O O . ASP A 1 195 ? 39.765 -6.114 -46.110 1.00 51.06 195 ASP A O 1
ATOM 1516 N N . ASP A 1 196 ? 38.619 -4.590 -44.936 1.00 49.31 196 ASP A N 1
ATOM 1517 C CA . ASP A 1 196 ? 38.959 -3.448 -45.814 1.00 49.31 196 ASP A CA 1
ATOM 1518 C C . ASP A 1 196 ? 40.401 -2.921 -45.613 1.00 49.31 196 ASP A C 1
ATOM 1520 O O . ASP A 1 196 ? 40.969 -2.282 -46.498 1.00 49.31 196 ASP A O 1
ATOM 1524 N N . GLU A 1 197 ? 41.072 -3.254 -44.501 1.00 48.28 197 GLU A N 1
ATOM 1525 C CA . GLU A 1 197 ? 42.515 -2.985 -44.331 1.00 48.28 197 GLU A CA 1
ATOM 1526 C C . GLU A 1 197 ? 43.414 -3.996 -45.089 1.00 48.28 197 GLU A C 1
ATOM 1528 O O . GLU A 1 197 ? 44.644 -3.869 -45.086 1.00 48.28 197 GLU A O 1
ATOM 1533 N N . GLY A 1 198 ? 42.822 -5.001 -45.751 1.00 47.00 198 GLY A N 1
ATOM 1534 C CA . GLY A 1 198 ? 43.524 -6.091 -46.440 1.00 47.00 198 GLY A CA 1
ATOM 1535 C C . GLY A 1 198 ? 43.769 -5.900 -47.941 1.00 47.00 198 GLY A C 1
ATOM 1536 O O . GLY A 1 198 ? 44.644 -6.567 -48.496 1.00 47.00 198 GLY A O 1
ATOM 1537 N N . GLU A 1 199 ? 43.072 -4.977 -48.607 1.00 45.53 199 GLU A N 1
ATOM 1538 C CA . GLU A 1 199 ? 43.289 -4.663 -50.027 1.00 45.53 199 GLU A CA 1
ATOM 1539 C C . GLU A 1 199 ? 43.871 -3.258 -50.196 1.00 45.53 199 GLU A C 1
ATOM 1541 O O . GLU A 1 199 ? 43.336 -2.384 -50.876 1.00 45.53 199 GLU A O 1
ATOM 1546 N N . GLY A 1 200 ? 45.045 -3.054 -49.594 1.00 42.59 200 GLY A N 1
ATOM 1547 C CA . GLY A 1 200 ? 45.952 -1.980 -49.978 1.00 42.59 200 GLY A CA 1
ATOM 1548 C C . GLY A 1 200 ? 46.360 -2.154 -51.439 1.00 42.59 200 GLY A C 1
ATOM 1549 O O . GLY A 1 200 ? 47.373 -2.784 -51.742 1.00 42.59 200 GLY A O 1
ATOM 1550 N N . GLN A 1 201 ? 45.558 -1.608 -52.351 1.00 40.03 201 GLN A N 1
ATOM 1551 C CA . GLN A 1 201 ? 45.919 -1.420 -53.744 1.00 40.03 201 GLN A CA 1
ATOM 1552 C C . GLN A 1 201 ? 47.242 -0.645 -53.744 1.00 40.03 201 GLN A C 1
ATOM 1554 O O . GLN A 1 201 ? 47.285 0.506 -53.312 1.00 40.03 201 GLN A O 1
ATOM 1559 N N . GLU A 1 202 ? 48.338 -1.298 -54.144 1.00 39.31 202 GLU A N 1
ATOM 1560 C CA . GLU A 1 202 ? 49.643 -0.662 -54.315 1.00 39.31 202 GLU A CA 1
ATOM 1561 C C . GLU A 1 202 ? 49.475 0.476 -55.327 1.00 39.31 202 GLU A C 1
ATOM 1563 O O . GLU A 1 202 ? 49.507 0.270 -56.541 1.00 39.31 202 GLU A O 1
ATOM 1568 N N . VAL A 1 203 ? 49.226 1.688 -54.829 1.00 43.41 203 VAL A N 1
ATOM 1569 C CA . VAL A 1 203 ? 49.225 2.885 -55.656 1.00 43.41 203 VAL A CA 1
ATOM 1570 C C . VAL A 1 203 ? 50.676 3.080 -56.061 1.00 43.41 203 VAL A C 1
ATOM 1572 O O . VAL A 1 203 ? 51.512 3.501 -55.260 1.00 43.41 203 VAL A O 1
ATOM 1575 N N . GLU A 1 204 ? 50.984 2.686 -57.295 1.00 42.22 204 GLU A N 1
ATOM 1576 C CA . GLU A 1 204 ? 52.245 2.977 -57.958 1.00 42.22 204 GLU A CA 1
ATOM 1577 C C . GLU A 1 204 ? 52.525 4.469 -57.753 1.00 42.22 204 GLU A C 1
ATOM 1579 O O . GLU A 1 204 ? 51.802 5.324 -58.266 1.00 42.22 204 GLU A O 1
ATOM 1584 N N . ALA A 1 205 ? 53.534 4.777 -56.934 1.00 44.28 205 ALA A N 1
ATOM 1585 C CA . ALA A 1 205 ? 53.983 6.132 -56.649 1.00 44.28 205 ALA A CA 1
ATOM 1586 C C . ALA A 1 205 ? 54.640 6.722 -57.908 1.00 44.28 205 ALA A C 1
ATOM 1588 O O . ALA A 1 205 ? 55.857 6.903 -57.986 1.00 44.28 205 ALA A O 1
ATOM 1589 N N . GLY A 1 206 ? 53.824 6.978 -58.929 1.00 49.94 206 GLY A N 1
ATOM 1590 C CA . GLY A 1 206 ? 54.169 7.809 -60.063 1.00 49.94 206 GLY A CA 1
ATOM 1591 C C . GLY A 1 206 ? 54.464 9.210 -59.549 1.00 49.94 206 GLY A C 1
ATOM 1592 O O . GLY A 1 206 ? 53.768 9.723 -58.677 1.00 49.94 206 GLY A O 1
ATOM 1593 N N . VAL A 1 207 ? 55.539 9.812 -60.050 1.00 53.88 207 VAL A N 1
ATOM 1594 C CA . VAL A 1 207 ? 55.994 11.152 -59.669 1.00 53.88 207 VAL A CA 1
ATOM 1595 C C . VAL A 1 207 ? 54.841 12.148 -59.845 1.00 53.88 207 VAL A C 1
ATOM 1597 O O . VAL A 1 207 ? 54.548 12.563 -60.965 1.00 53.88 207 VAL A O 1
ATOM 1600 N N . VAL A 1 208 ? 54.180 12.504 -58.739 1.00 60.56 208 VAL A N 1
ATOM 1601 C CA . VAL A 1 208 ? 53.088 13.482 -58.703 1.00 60.56 208 VAL A CA 1
ATOM 1602 C C . VAL A 1 208 ? 53.659 14.822 -59.145 1.00 60.56 208 VAL A C 1
ATOM 1604 O O . VAL A 1 208 ? 54.577 15.361 -58.522 1.00 60.56 208 VAL A O 1
ATOM 1607 N N . THR A 1 209 ? 53.162 15.346 -60.259 1.00 70.69 209 THR A N 1
ATOM 1608 C CA . THR A 1 209 ? 53.572 16.666 -60.749 1.00 70.69 209 THR A CA 1
ATOM 1609 C C . THR A 1 209 ? 52.829 17.764 -59.979 1.00 70.69 209 THR A C 1
ATOM 1611 O O . THR A 1 209 ? 51.668 17.591 -59.618 1.00 70.69 209 THR A O 1
ATOM 1614 N N . GLU A 1 210 ? 53.467 18.915 -59.722 1.00 72.94 210 GLU A N 1
ATOM 1615 C CA . GLU A 1 210 ? 52.849 20.022 -58.955 1.00 72.94 210 GLU A CA 1
ATOM 1616 C C . GLU A 1 210 ? 51.518 20.517 -59.556 1.00 72.94 210 GLU A C 1
ATOM 1618 O O . GLU A 1 210 ? 50.661 21.036 -58.842 1.00 72.94 210 GLU A O 1
ATOM 1623 N N . GLU A 1 211 ? 51.326 20.357 -60.868 1.00 77.31 211 GLU A N 1
ATOM 1624 C CA . GLU A 1 211 ? 50.084 20.721 -61.555 1.00 77.31 211 GLU A CA 1
ATOM 1625 C C . GLU A 1 211 ? 48.936 19.744 -61.259 1.00 77.31 211 GLU A C 1
ATOM 1627 O O . GLU A 1 211 ? 47.797 20.184 -61.112 1.00 77.31 211 GLU A O 1
ATOM 1632 N N . GLN A 1 212 ? 49.227 18.447 -61.097 1.00 76.50 212 GLN A N 1
ATOM 1633 C CA . GLN A 1 212 ? 48.236 17.447 -60.677 1.00 76.50 212 GLN A CA 1
ATOM 1634 C C . GLN A 1 212 ? 47.791 17.688 -59.231 1.00 76.50 212 GLN A C 1
ATOM 1636 O O . GLN A 1 212 ? 46.596 17.658 -58.953 1.00 76.50 212 GLN A O 1
ATOM 1641 N N . LEU A 1 213 ? 48.724 18.059 -58.347 1.00 76.19 213 LEU A N 1
ATOM 1642 C CA . LEU A 1 213 ? 48.419 18.369 -56.947 1.00 76.19 213 LEU A CA 1
ATOM 1643 C C . LEU A 1 213 ? 47.453 19.561 -56.809 1.00 76.19 213 LEU A C 1
ATOM 1645 O O . LEU A 1 213 ? 46.528 19.521 -56.006 1.00 76.19 213 LEU A O 1
ATOM 1649 N N . ARG A 1 214 ? 47.617 20.617 -57.620 1.00 83.50 214 ARG A N 1
ATOM 1650 C CA . ARG A 1 214 ? 46.703 21.777 -57.588 1.00 83.50 214 ARG A CA 1
ATOM 1651 C C . ARG A 1 214 ? 45.303 21.451 -58.100 1.00 83.50 214 ARG A C 1
ATOM 1653 O O . ARG A 1 214 ? 44.334 21.976 -57.558 1.00 83.50 214 ARG A O 1
ATOM 1660 N N . ALA A 1 215 ? 45.194 20.621 -59.137 1.00 85.00 215 ALA A N 1
ATOM 1661 C CA . ALA A 1 215 ? 43.895 20.192 -59.648 1.00 85.00 215 ALA A CA 1
ATOM 1662 C C . ALA A 1 215 ? 43.148 19.342 -58.606 1.00 85.00 215 ALA A C 1
ATOM 1664 O O . ALA A 1 215 ? 41.966 19.576 -58.356 1.00 85.00 215 ALA A O 1
ATOM 1665 N N . GLU A 1 216 ? 43.859 18.433 -57.935 1.00 83.19 216 GLU A N 1
ATOM 1666 C CA . GLU A 1 216 ? 43.313 17.640 -56.830 1.00 83.19 216 GLU A CA 1
ATOM 1667 C C . GLU A 1 216 ? 42.904 18.521 -55.638 1.00 83.19 216 GLU A C 1
ATOM 1669 O O . GLU A 1 216 ? 41.828 18.332 -55.077 1.00 83.19 216 GLU A O 1
ATOM 1674 N N . GLU A 1 217 ? 43.692 19.540 -55.275 1.00 84.94 217 GLU A N 1
ATOM 1675 C CA . GLU A 1 217 ? 43.331 20.482 -54.204 1.00 84.94 217 GLU A CA 1
ATOM 1676 C C . GLU A 1 217 ? 42.032 21.259 -54.494 1.00 84.94 217 GLU A C 1
ATOM 1678 O O . GLU A 1 217 ? 41.241 21.523 -53.578 1.00 84.94 217 GLU A O 1
ATOM 1683 N N . GLU A 1 218 ? 41.791 21.646 -55.749 1.00 89.38 218 GLU A N 1
ATOM 1684 C CA . GLU A 1 218 ? 40.548 22.316 -56.150 1.00 89.38 218 GLU A CA 1
ATOM 1685 C C . GLU A 1 218 ? 39.352 21.359 -56.116 1.00 89.38 218 GLU A C 1
ATOM 1687 O O . GLU A 1 218 ? 38.291 21.722 -55.592 1.00 89.38 218 GLU A O 1
ATOM 1692 N N . GLU A 1 219 ? 39.536 20.126 -56.586 1.00 89.56 219 GLU A N 1
ATOM 1693 C CA . GLU A 1 219 ? 38.513 19.082 -56.528 1.00 89.56 219 GLU A CA 1
ATOM 1694 C C . GLU A 1 219 ? 38.142 18.736 -55.079 1.00 89.56 219 GLU A C 1
ATOM 1696 O O . GLU A 1 219 ? 36.959 18.711 -54.721 1.00 89.56 219 GLU A O 1
ATOM 1701 N N . VAL A 1 220 ? 39.139 18.578 -54.204 1.00 87.25 220 VAL A N 1
ATOM 1702 C CA . VAL A 1 220 ? 38.930 18.342 -52.770 1.00 87.25 220 VAL A CA 1
ATOM 1703 C C . VAL A 1 220 ? 38.150 19.493 -52.143 1.00 87.25 220 VAL A C 1
ATOM 1705 O O . VAL A 1 220 ? 37.207 19.252 -51.389 1.00 87.25 220 VAL A O 1
ATOM 1708 N N . ARG A 1 221 ? 38.453 20.748 -52.493 1.00 90.69 221 ARG A N 1
ATOM 1709 C CA . ARG A 1 221 ? 37.722 21.908 -51.960 1.00 90.69 221 ARG A CA 1
ATOM 1710 C C . ARG A 1 221 ? 36.251 21.911 -52.382 1.00 90.69 221 ARG A C 1
ATOM 1712 O O . ARG A 1 221 ? 35.381 22.277 -51.583 1.00 90.69 221 ARG A O 1
ATOM 1719 N N . GLU A 1 222 ? 35.946 21.512 -53.615 1.00 93.94 222 GLU A N 1
ATOM 1720 C CA . GLU A 1 222 ? 34.556 21.355 -54.053 1.00 93.94 222 GLU A CA 1
ATOM 1721 C C . GLU A 1 222 ? 33.840 20.230 -53.304 1.00 93.94 222 GLU A C 1
ATOM 1723 O O . GLU A 1 222 ? 32.695 20.409 -52.866 1.00 93.94 222 GLU A O 1
ATOM 1728 N N . LEU A 1 223 ? 34.509 19.090 -53.132 1.00 92.50 223 LEU A N 1
ATOM 1729 C CA . LEU A 1 223 ? 33.974 17.942 -52.405 1.00 92.50 223 LEU A CA 1
ATOM 1730 C C . LEU A 1 223 ? 33.743 18.268 -50.927 1.00 92.50 223 LEU A C 1
ATOM 1732 O O . LEU A 1 223 ? 32.689 17.927 -50.389 1.00 92.50 223 LEU A O 1
ATOM 1736 N N . GLU A 1 224 ? 34.648 19.001 -50.284 1.00 91.81 224 GLU A N 1
ATOM 1737 C CA . GLU A 1 224 ? 34.476 19.481 -48.912 1.00 91.81 224 GLU A CA 1
ATOM 1738 C C . GLU A 1 224 ? 33.281 20.427 -48.780 1.00 91.81 224 GLU A C 1
ATOM 1740 O O . GLU A 1 224 ? 32.515 20.315 -47.817 1.00 91.81 224 GLU A O 1
ATOM 1745 N N . ARG A 1 225 ? 33.060 21.321 -49.757 1.00 95.44 225 ARG A N 1
ATOM 1746 C CA . ARG A 1 225 ? 31.878 22.197 -49.754 1.00 95.44 225 ARG A CA 1
ATOM 1747 C C . ARG A 1 225 ? 30.591 21.382 -49.857 1.00 95.44 225 ARG A C 1
ATOM 1749 O O . ARG A 1 225 ? 29.687 21.573 -49.045 1.00 95.44 225 ARG A O 1
ATOM 1756 N N . ARG A 1 226 ? 30.530 20.432 -50.797 1.00 92.94 226 ARG A N 1
ATOM 1757 C CA . ARG A 1 226 ? 29.366 19.543 -50.976 1.00 92.94 226 ARG A CA 1
ATOM 1758 C C . ARG A 1 226 ? 29.129 18.676 -49.736 1.00 92.94 226 ARG A C 1
ATOM 1760 O O . ARG A 1 226 ? 27.990 18.544 -49.292 1.00 92.94 226 ARG A O 1
ATOM 1767 N N . LYS A 1 227 ? 30.191 18.140 -49.127 1.00 95.56 227 LYS A N 1
ATOM 1768 C CA . LYS A 1 227 ? 30.124 17.381 -47.868 1.00 95.56 227 LYS A CA 1
ATOM 1769 C C . LYS A 1 227 ? 29.55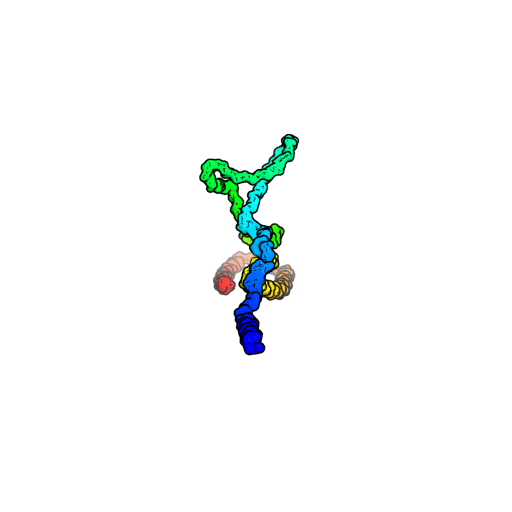3 18.236 -46.742 1.00 95.56 227 LYS A C 1
ATOM 1771 O O . LYS A 1 227 ? 28.666 17.778 -46.027 1.00 95.56 227 LYS A O 1
ATOM 1776 N N . ARG A 1 228 ? 30.024 19.475 -46.596 1.00 94.94 228 ARG A N 1
ATOM 1777 C CA . ARG A 1 228 ? 29.546 20.398 -45.562 1.00 94.94 228 ARG A CA 1
ATOM 1778 C C . ARG A 1 228 ? 28.071 20.751 -45.745 1.00 94.94 228 ARG A C 1
ATOM 1780 O O . ARG A 1 228 ? 27.319 20.677 -44.778 1.00 94.94 228 ARG A O 1
ATOM 1787 N N . GLU A 1 229 ? 27.648 21.055 -46.971 1.00 95.12 229 GLU A N 1
ATOM 1788 C CA . GLU A 1 229 ? 26.238 21.315 -47.302 1.00 95.12 229 GLU A CA 1
ATOM 1789 C C . GLU A 1 229 ? 25.345 20.110 -46.943 1.00 95.12 229 GLU A C 1
ATOM 1791 O O . GLU A 1 229 ? 24.283 20.265 -46.334 1.00 95.12 229 GLU A O 1
ATOM 1796 N N . LEU A 1 230 ? 25.795 18.889 -47.254 1.00 94.69 230 LEU A N 1
ATOM 1797 C CA . LEU A 1 230 ? 25.078 17.660 -46.904 1.00 94.69 230 LEU A CA 1
ATOM 1798 C C . LEU A 1 230 ? 25.046 17.403 -45.391 1.00 94.69 230 LEU A C 1
ATOM 1800 O O . LEU A 1 230 ? 24.005 17.014 -44.862 1.00 94.69 230 LEU A O 1
ATOM 1804 N N . GLN A 1 231 ? 26.144 17.655 -44.679 1.00 92.69 231 GLN A N 1
ATOM 1805 C CA . GLN A 1 231 ? 26.203 17.524 -43.220 1.00 92.69 231 GLN A CA 1
ATOM 1806 C C . GLN A 1 231 ? 25.299 18.534 -42.508 1.00 92.69 231 GLN A C 1
ATOM 1808 O O . GLN A 1 231 ? 24.641 18.186 -41.527 1.00 92.69 231 GLN A O 1
ATOM 1813 N N . GLU A 1 232 ? 25.223 19.771 -42.998 1.00 95.00 232 GLU A N 1
ATOM 1814 C CA . GLU A 1 232 ? 24.304 20.781 -42.467 1.00 95.00 232 GLU A CA 1
ATOM 1815 C C . GLU A 1 232 ? 22.844 20.373 -42.692 1.00 95.00 232 GLU A C 1
ATOM 1817 O O . GLU A 1 232 ? 22.024 20.488 -41.777 1.00 95.00 232 GLU A O 1
ATOM 1822 N N . ARG A 1 233 ? 22.527 19.802 -43.861 1.00 93.06 233 ARG A N 1
ATOM 1823 C CA . ARG A 1 233 ? 21.195 19.254 -44.146 1.00 93.06 233 ARG A CA 1
ATOM 1824 C C . ARG A 1 233 ? 20.849 18.065 -43.247 1.00 93.06 233 ARG A C 1
ATOM 1826 O O . ARG A 1 233 ? 19.720 17.984 -42.770 1.00 93.06 233 ARG A O 1
ATOM 1833 N N . LEU A 1 234 ? 21.802 17.169 -42.988 1.00 93.19 234 LEU A N 1
ATOM 1834 C CA . LEU A 1 234 ? 21.620 16.058 -42.050 1.00 93.19 234 LEU A CA 1
ATOM 1835 C C . LEU A 1 234 ? 21.380 16.560 -40.625 1.00 93.19 234 LEU A C 1
ATOM 1837 O O . LEU A 1 234 ? 20.421 16.125 -39.999 1.00 93.19 234 LEU A O 1
ATOM 1841 N N . ARG A 1 235 ? 22.164 17.535 -40.148 1.00 92.69 235 ARG A N 1
ATOM 1842 C CA . ARG A 1 235 ? 21.951 18.166 -38.833 1.00 92.69 235 ARG A CA 1
ATOM 1843 C C . ARG A 1 235 ? 20.588 18.842 -38.709 1.00 92.69 235 ARG A C 1
ATOM 1845 O O . ARG A 1 235 ? 19.989 18.811 -37.638 1.00 92.69 235 ARG A O 1
ATOM 1852 N N . ALA A 1 236 ? 20.099 19.470 -39.778 1.00 91.94 236 ALA A N 1
ATOM 1853 C CA . ALA A 1 236 ? 18.760 20.053 -39.788 1.00 91.94 236 ALA A CA 1
ATOM 1854 C C . ALA A 1 236 ? 17.683 18.966 -39.643 1.00 91.94 236 ALA A C 1
ATOM 1856 O O . ALA A 1 236 ? 16.818 19.082 -38.779 1.00 91.94 236 ALA A O 1
ATOM 1857 N N . MET A 1 237 ? 17.792 17.874 -40.408 1.00 89.19 237 MET A N 1
ATOM 1858 C CA . MET A 1 237 ? 16.869 16.739 -40.296 1.00 89.19 237 MET A CA 1
ATOM 1859 C C . MET A 1 237 ? 16.955 16.045 -38.930 1.00 89.19 237 MET A C 1
ATOM 1861 O O . MET A 1 237 ? 15.921 15.693 -38.376 1.00 89.19 237 MET A O 1
ATOM 1865 N N . GLU A 1 238 ? 18.151 15.889 -38.357 1.00 89.62 238 GLU A N 1
ATOM 1866 C CA . GLU A 1 238 ? 18.360 15.346 -37.007 1.00 89.62 238 GLU A CA 1
ATOM 1867 C C . GLU A 1 238 ? 17.665 16.207 -35.946 1.00 89.62 238 GLU A C 1
ATOM 1869 O O . GLU A 1 238 ? 17.002 15.684 -35.051 1.00 89.62 238 GLU A O 1
ATOM 1874 N N . LYS A 1 239 ? 17.754 17.535 -36.072 1.00 88.75 239 LYS A N 1
ATOM 1875 C CA . LYS A 1 239 ? 17.072 18.471 -35.175 1.00 88.75 239 LYS A CA 1
ATOM 1876 C C . LYS A 1 239 ? 15.548 18.370 -35.288 1.00 88.75 239 LYS A C 1
ATOM 1878 O O . LYS A 1 239 ? 14.868 18.397 -34.261 1.00 88.75 239 LYS A O 1
ATOM 1883 N N . ASP A 1 240 ? 15.026 18.235 -36.504 1.00 87.00 240 ASP A N 1
ATOM 1884 C CA . ASP A 1 240 ? 13.589 18.087 -36.750 1.00 87.00 240 ASP A CA 1
ATOM 1885 C C . ASP A 1 240 ? 13.065 16.735 -36.233 1.00 87.00 240 ASP A C 1
ATOM 1887 O O . ASP A 1 240 ? 12.003 16.679 -35.608 1.00 87.00 240 ASP A O 1
ATOM 1891 N N . LEU A 1 241 ? 13.835 15.655 -36.408 1.00 85.81 241 LEU A N 1
ATOM 1892 C CA . LEU A 1 241 ? 13.503 14.334 -35.864 1.00 85.81 241 LEU A CA 1
ATOM 1893 C C . LEU A 1 241 ? 13.584 14.304 -34.335 1.00 85.81 241 LEU A C 1
ATOM 1895 O O . LEU A 1 241 ? 12.703 13.745 -33.683 1.00 85.81 241 LEU A O 1
ATOM 1899 N N . GLY A 1 242 ? 14.610 14.931 -33.758 1.00 82.75 242 GLY A N 1
ATOM 1900 C CA . GLY A 1 242 ? 14.752 15.072 -32.312 1.00 82.75 242 GLY A CA 1
ATOM 1901 C C . GLY A 1 242 ? 13.556 15.809 -31.712 1.00 82.75 242 GLY A C 1
ATOM 1902 O O . GLY A 1 242 ? 12.967 15.343 -30.742 1.00 82.75 242 GLY A O 1
ATOM 1903 N N . GLY A 1 243 ? 13.115 16.904 -32.337 1.00 78.31 243 GLY A N 1
ATOM 1904 C CA . GLY A 1 243 ? 11.916 17.632 -31.912 1.00 78.31 243 GLY A CA 1
ATOM 1905 C C . GLY A 1 243 ? 10.626 16.803 -31.956 1.00 78.31 243 GLY A C 1
ATOM 1906 O O . GLY A 1 243 ? 9.735 17.044 -31.146 1.00 78.31 243 GLY A O 1
ATOM 1907 N N . LEU A 1 244 ? 10.536 15.821 -32.859 1.00 74.06 244 LEU A N 1
ATOM 1908 C CA . LEU A 1 244 ? 9.386 14.921 -32.979 1.00 74.06 244 LEU A CA 1
ATOM 1909 C C . LEU A 1 244 ? 9.425 13.756 -31.973 1.00 74.06 244 LEU A C 1
ATOM 1911 O O . LEU A 1 244 ? 8.373 13.309 -31.535 1.00 74.06 244 LEU A O 1
ATOM 1915 N N . MET A 1 245 ? 10.613 13.269 -31.594 1.00 63.59 245 MET A N 1
ATOM 1916 C CA . MET A 1 245 ? 10.770 12.222 -30.569 1.00 63.59 245 MET A CA 1
ATOM 1917 C C . MET A 1 245 ? 10.548 12.728 -29.137 1.00 63.59 245 MET A C 1
ATOM 1919 O O . MET A 1 245 ? 10.1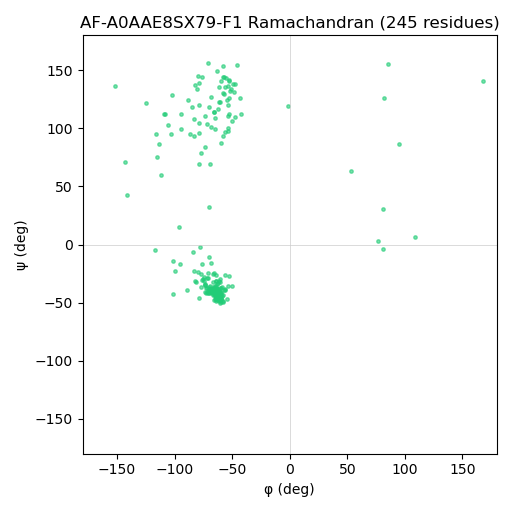86 11.942 -28.265 1.00 63.59 245 MET A O 1
ATOM 1923 N N . TYR A 1 246 ? 10.803 14.014 -28.881 1.00 61.09 246 TYR A N 1
ATOM 1924 C CA . TYR A 1 246 ? 10.655 14.629 -27.555 1.00 61.09 246 TYR A CA 1
ATOM 1925 C C . TYR A 1 246 ? 9.306 15.346 -27.352 1.00 61.09 246 TYR A C 1
ATOM 1927 O O . TYR A 1 246 ? 9.171 16.130 -26.408 1.00 61.09 246 TYR A O 1
ATOM 1935 N N . MET A 1 247 ? 8.322 15.087 -28.221 1.00 50.19 247 MET A N 1
ATOM 1936 C CA . MET A 1 247 ? 6.931 15.546 -28.101 1.00 50.19 247 MET A CA 1
ATOM 1937 C C . MET A 1 247 ? 6.026 14.384 -27.688 1.00 50.19 247 MET A C 1
ATOM 1939 O O . MET A 1 247 ? 5.173 14.605 -26.800 1.00 50.19 247 MET A O 1
#

Organism: NCBI:txid2041049

Secondary structure (DSSP, 8-state):
-HHHHHHHHHHHHHHHHHHHS-PPP--HHHHHHHHS--HHHHSPPPPHHHHHHHSPPPPPPPP--S--------------------TT--------S-----TTHHHHHHH-HHHHHHHHHHTSTT----HHHHHHHHHHHHHHS--TTHHHHHHHHHHHHHHHHHHHHHHHHHHHHHHHHHHHHHHHHHHHHHHGGG-----------HHHHHHHHHHHHHHHHHHHHHHHHHHHHHHHHHHHHT-

Radius of gyration: 45.91 Å; Cα contacts (8 Å, |Δi|>4): 58; chains: 1; bounding box: 133×50×114 Å

InterPro domains:
  IPR013966 DASH complex subunit Spc34 [PF08657] (4-58)
  IPR013966 DASH complex subunit Spc34 [PF08657] (76-229)